Protein AF-A0AA43JN49-F1 (afdb_monomer)

Radius of gyration: 18.53 Å; Cα contacts (8 Å, |Δi|>4): 457; chains: 1; bounding box: 48×32×52 Å

Solvent-accessible surface area (backbone atoms only — not comparable to full-atom values): 12964 Å² total; per-residue (Å²): 130,83,68,43,33,36,38,50,50,57,63,74,88,49,46,66,59,54,50,52,49,31,51,52,51,18,66,76,68,74,45,59,41,42,72,48,95,56,76,72,53,93,57,58,67,70,43,77,84,44,46,28,38,34,33,50,44,69,60,51,48,53,35,46,76,71,69,37,67,40,54,40,42,50,25,12,50,10,42,55,56,75,93,37,71,80,33,36,38,42,34,21,29,32,32,30,31,52,85,54,89,62,67,48,74,78,68,49,58,78,41,48,34,21,23,18,44,83,87,31,51,42,28,32,44,48,64,74,70,35,78,93,43,83,84,54,47,74,76,40,55,75,79,44,46,77,48,72,30,61,71,44,19,52,48,31,22,65,75,59,82,15,53,25,29,34,30,43,41,68,60,48,72,74,46,86,55,84,60,39,38,73,55,51,70,43,72,79,41,68,27,53,24,35,27,33,27,65,84,57,53,67,72,59,50,54,53,51,42,50,49,45,54,45,40,59,78,35,76,84,42,45,69,58,29,61,76,67,47,35,53,38,32,35,82,37,53,81,84,109

Foldseek 3Di:
DDEAEEEEQDPPVCVVLRVVVQVVLCVVVVGHYDYDDDHDDPCPQQDPPGQKYQYALVVLLVCVVVVRDFKWFQWAFQFQDCVSVRAQWWWFFKKAFLPDPDQAPVVLAQFAEEFADCPDCQFHVLVVPFVSQPPRVCRRPVHHDHQNDLVSRVVCRLVVVGGITTHIVLVCVLPPDSRMDGSDIGDTDGGRGIMGTPPDDPVVSVVSSVCQQCLLVDPVSVVSCVNSSTNGIGGDGSVD

Nearest PDB structures (foldseek):
  6x8w-assembly1_A  TM=7.923E-01  e=2.209E-18  Chrysiogenes arsenatis
  6x6b-assembly1_A  TM=7.955E-01  e=2.359E-18  Chrysiogenes arsenatis
  3quj-assembly1_A  TM=7.785E-01  e=9.262E-15  Escherichia coli UTI89
  7tav-assembly1_A  TM=5.500E-01  e=4.692E-09  Listeria monocytogenes
  8zj9-assembly1_A  TM=5.535E-01  e=2.424E-08  Acinetobacter baumannii

Mean predicted aligned error: 5.06 Å

pLDDT: mean 89.52, std 10.29, range [52.28, 98.06]

Secondary structure (DSSP, 8-state):
-PPEEEEE-S-GGGHHHHHHHHHHHHHHHTS-EEE------TTTTTS---SEEE--HHHHHHHHHTT--SEEEEEEEEESSGGGTTSSEEEEEEEEETT----SGGGGTTS-EEES-TT-IIIIIHHHH-TTSTTTHHHHSTT-EE-SSHHHHHHHHHHTS-SEEEEEHHHHHHS--TTEEEEEEEEEEEPPPEEEETTS-HHHHHHHHHHHHHGGG-TTTHHHHHHTTEEEEE---TT-

Sequence (240 aa):
MQPITFSSGLSQIADPLARQLAGYLSETLGLSVRWIDNQPREGWLRESETDLLWACGYLHASNLVAGGWHYQAVAAPVMAAERYGGRPVYFGDVIVRADDPAHTLPALAQRQFAYNEIESFSGYEMLRRSQLINGEVGSWVSAGIRTGSHVASISAVIDGSADWAVIDSTVLDMQARPEIRVITSVGPYPSPPILMSRLCTDPLRLRLTEVLHRLHADETARPFLNRWNVASFGQADDRD

Structure (mmCIF, N/CA/C/O backbone):
data_AF-A0AA43JN49-F1
#
_entry.id   AF-A0AA43JN49-F1
#
loop_
_atom_site.group_PDB
_atom_site.id
_atom_site.type_symbol
_atom_site.label_atom_id
_atom_site.label_alt_id
_atom_site.label_comp_id
_atom_site.label_asym_id
_atom_site.label_entity_id
_atom_site.label_seq_id
_atom_site.pdbx_PDB_ins_code
_atom_site.Cartn_x
_atom_site.Cartn_y
_atom_site.Cartn_z
_atom_site.occupancy
_atom_site.B_iso_or_equiv
_atom_site.auth_seq_id
_atom_site.auth_comp_id
_atom_site.auth_asym_id
_atom_site.auth_atom_id
_atom_site.pdbx_PDB_model_num
ATOM 1 N N . MET A 1 1 ? -19.627 11.345 23.861 1.00 66.12 1 MET A N 1
ATOM 2 C CA . MET A 1 1 ? -18.300 10.737 23.623 1.00 66.12 1 MET A CA 1
ATOM 3 C C . MET A 1 1 ? -17.626 11.557 22.532 1.00 66.12 1 MET A C 1
ATOM 5 O O . MET A 1 1 ? -18.345 11.983 21.634 1.00 66.12 1 MET A O 1
ATOM 9 N N . GLN A 1 2 ? -16.332 11.873 22.639 1.00 80.69 2 GLN A N 1
ATOM 10 C CA . GLN A 1 2 ? -15.645 12.592 21.557 1.00 80.69 2 GLN A CA 1
ATOM 11 C C . GLN A 1 2 ? -15.566 11.701 20.302 1.00 80.69 2 GLN A C 1
ATOM 13 O O . GLN A 1 2 ? -15.473 10.481 20.458 1.00 80.69 2 GLN A O 1
ATOM 18 N N . PRO A 1 3 ? -15.659 12.269 19.084 1.00 89.88 3 PRO A N 1
ATOM 19 C CA . PRO A 1 3 ? -15.495 11.501 17.853 1.00 89.88 3 PRO A CA 1
ATOM 20 C C . PRO A 1 3 ? -14.098 10.889 17.758 1.00 89.88 3 PRO A C 1
ATOM 22 O O . PRO A 1 3 ? -13.120 11.573 18.049 1.00 89.88 3 PRO A O 1
ATOM 25 N N . ILE A 1 4 ? -14.023 9.646 17.287 1.00 94.19 4 ILE A N 1
ATOM 26 C CA . ILE A 1 4 ? -12.775 8.993 16.882 1.00 94.19 4 ILE A CA 1
ATOM 27 C C . ILE A 1 4 ? -12.346 9.620 15.562 1.00 94.19 4 ILE A C 1
ATOM 29 O O . ILE A 1 4 ? -13.161 9.794 14.658 1.00 94.19 4 ILE A O 1
ATOM 33 N N . THR A 1 5 ? -11.079 9.963 15.436 1.00 94.25 5 THR A N 1
ATOM 34 C CA . THR A 1 5 ? -10.512 10.595 14.248 1.00 94.25 5 THR A CA 1
ATOM 35 C C . THR A 1 5 ? -9.745 9.582 13.408 1.00 94.25 5 THR A C 1
ATOM 37 O O . THR A 1 5 ? -8.963 8.800 13.941 1.00 94.25 5 THR A O 1
ATOM 40 N N . PHE A 1 6 ? -9.974 9.574 12.093 1.00 93.94 6 PHE A N 1
ATOM 41 C CA . PHE A 1 6 ? -9.305 8.660 11.166 1.00 93.94 6 PHE A CA 1
ATOM 42 C C . PHE A 1 6 ? -8.738 9.428 9.968 1.00 93.94 6 PHE A C 1
ATOM 44 O O . PHE A 1 6 ? -9.457 10.211 9.347 1.00 93.94 6 PHE A O 1
ATOM 51 N N . SER A 1 7 ? -7.461 9.203 9.662 1.00 91.94 7 SER A N 1
ATOM 52 C CA . SER A 1 7 ? -6.748 9.755 8.508 1.00 91.94 7 SER A CA 1
ATOM 53 C C . SER A 1 7 ? -5.953 8.673 7.755 1.00 91.94 7 SER A C 1
ATOM 55 O O . SER A 1 7 ? -5.763 7.557 8.246 1.00 91.94 7 SER A O 1
ATOM 57 N N . SER A 1 8 ? -5.459 9.013 6.565 1.00 89.25 8 SER A N 1
ATOM 58 C CA . SER A 1 8 ? -4.561 8.191 5.749 1.00 89.25 8 SER A CA 1
ATOM 59 C C . SER A 1 8 ? -3.303 8.979 5.394 1.00 89.25 8 SER A C 1
ATOM 61 O O . SER A 1 8 ? -3.369 10.127 4.970 1.00 89.25 8 SER A O 1
ATOM 63 N N . GLY A 1 9 ? -2.150 8.339 5.562 1.00 84.94 9 GLY A N 1
ATOM 64 C CA . GLY A 1 9 ? -0.867 8.763 5.012 1.00 84.94 9 GLY A CA 1
ATOM 65 C C . GLY A 1 9 ? -0.456 7.962 3.773 1.00 84.94 9 GLY A C 1
ATOM 66 O O . GLY A 1 9 ? 0.724 7.954 3.426 1.00 84.94 9 GLY A O 1
ATOM 67 N N . LEU A 1 10 ? -1.383 7.224 3.156 1.00 84.50 10 LEU A N 1
ATOM 68 C CA . LEU A 1 10 ? -1.150 6.515 1.897 1.00 84.50 10 LEU A CA 1
ATOM 69 C C . LEU A 1 10 ? -1.336 7.445 0.691 1.00 84.50 10 LEU A C 1
ATOM 71 O O . LEU A 1 10 ? -1.706 8.609 0.818 1.00 84.50 10 LEU A O 1
ATOM 75 N N . SER A 1 11 ? -1.091 6.915 -0.509 1.00 78.69 11 SER A N 1
ATOM 76 C CA . SER A 1 11 ? -1.416 7.622 -1.748 1.00 78.69 11 SER A CA 1
ATOM 77 C C . SER A 1 11 ? -2.914 7.938 -1.822 1.00 78.69 11 SER A C 1
ATOM 79 O O . SER A 1 11 ? -3.742 7.092 -1.488 1.00 78.69 11 SER A O 1
ATOM 81 N N . GLN A 1 12 ? -3.256 9.113 -2.360 1.00 80.06 12 GLN A N 1
ATOM 82 C CA . GLN A 1 12 ? -4.635 9.612 -2.487 1.00 80.06 12 GLN A CA 1
ATOM 83 C C . GLN A 1 12 ? -5.582 8.656 -3.233 1.00 80.06 12 GLN A C 1
ATOM 85 O O . GLN A 1 12 ? -6.796 8.704 -3.051 1.00 80.06 12 GLN A O 1
ATOM 90 N N . ILE A 1 13 ? -5.044 7.750 -4.057 1.00 80.88 13 ILE A N 1
ATOM 91 C CA . ILE A 1 13 ? -5.824 6.690 -4.711 1.00 80.88 13 ILE A CA 1
ATOM 92 C C . ILE A 1 13 ? -6.515 5.749 -3.703 1.00 80.88 13 ILE A C 1
ATOM 94 O O . ILE A 1 13 ? -7.565 5.193 -4.015 1.00 80.88 13 ILE A O 1
ATOM 98 N N . ALA A 1 14 ? -5.959 5.604 -2.496 1.00 83.44 14 ALA A N 1
ATOM 99 C CA . ALA A 1 14 ? -6.495 4.780 -1.416 1.00 83.44 14 ALA A CA 1
ATOM 100 C C . ALA A 1 14 ? -7.459 5.542 -0.483 1.00 83.44 14 ALA A C 1
ATOM 102 O O . ALA A 1 14 ? -8.159 4.915 0.315 1.00 83.44 14 ALA A O 1
ATOM 103 N N . ASP A 1 15 ? -7.558 6.872 -0.584 1.00 88.31 15 ASP A N 1
ATOM 104 C CA . ASP A 1 15 ? -8.423 7.673 0.295 1.00 88.31 15 ASP A CA 1
ATOM 105 C C . ASP A 1 15 ? -9.904 7.278 0.222 1.00 88.31 15 ASP A C 1
ATOM 107 O O . ASP A 1 15 ? -10.552 7.225 1.271 1.00 88.31 15 ASP A O 1
ATOM 111 N N . PRO A 1 16 ? -10.489 6.955 -0.951 1.00 91.12 16 PRO A N 1
ATOM 112 C CA . PRO A 1 16 ? -11.888 6.547 -0.985 1.00 91.12 16 PRO A CA 1
ATOM 113 C C . PRO A 1 16 ? -12.136 5.214 -0.256 1.00 91.12 16 PRO A C 1
ATOM 115 O O . PRO A 1 16 ? -13.181 5.065 0.378 1.00 91.12 16 PRO A O 1
ATOM 118 N N . LEU A 1 17 ? -11.171 4.283 -0.277 1.00 91.06 17 LEU A N 1
ATOM 119 C CA . LEU A 1 17 ? -11.194 3.046 0.518 1.00 91.06 17 LEU A CA 1
ATOM 120 C C . LEU A 1 17 ? -11.158 3.372 2.019 1.00 91.06 17 LEU A C 1
ATOM 122 O O . LEU A 1 17 ? -12.014 2.905 2.771 1.00 91.06 17 LEU A O 1
ATOM 126 N N . ALA A 1 18 ? -10.230 4.226 2.453 1.00 91.88 18 ALA A N 1
ATOM 127 C CA . ALA A 1 18 ? -10.100 4.616 3.857 1.00 91.88 18 ALA A CA 1
ATOM 128 C C . ALA A 1 18 ? -11.341 5.370 4.385 1.00 91.88 18 ALA A C 1
ATOM 130 O O . ALA A 1 18 ? -11.825 5.086 5.482 1.00 91.88 18 ALA A O 1
ATOM 131 N N . ARG A 1 19 ? -11.927 6.268 3.581 1.00 93.69 19 ARG A N 1
ATOM 132 C CA . ARG A 1 19 ? -13.189 6.963 3.901 1.00 93.69 19 ARG A CA 1
ATOM 133 C C . ARG A 1 19 ? -14.363 5.998 4.041 1.00 93.69 19 ARG A C 1
ATOM 135 O O . ARG A 1 19 ? -15.166 6.142 4.960 1.00 93.69 19 ARG A O 1
ATOM 142 N N . GLN A 1 20 ? -14.471 5.025 3.138 1.00 94.06 20 GLN A N 1
ATOM 143 C CA . GLN A 1 20 ? -15.536 4.027 3.194 1.00 94.06 20 GLN A CA 1
ATOM 144 C C . GLN A 1 20 ? -15.393 3.132 4.432 1.00 94.06 20 GLN A C 1
ATOM 146 O O . GLN A 1 20 ? -16.387 2.855 5.103 1.00 94.06 20 GLN A O 1
ATOM 151 N N . LEU A 1 21 ? -14.158 2.774 4.796 1.00 95.50 21 LEU A N 1
ATOM 152 C CA . LEU A 1 21 ? -13.864 2.069 6.040 1.00 95.50 21 LEU A CA 1
ATOM 153 C C . LEU A 1 21 ? -14.240 2.899 7.278 1.00 95.50 21 LEU A C 1
ATOM 155 O O . LEU A 1 21 ? -14.835 2.361 8.207 1.00 95.50 21 LEU A O 1
ATOM 159 N N . ALA A 1 22 ? -13.951 4.204 7.294 1.00 95.56 22 ALA A N 1
ATOM 160 C CA . ALA A 1 22 ? -14.353 5.092 8.388 1.00 95.56 22 ALA A CA 1
ATOM 161 C C . ALA A 1 22 ? -15.880 5.105 8.589 1.00 95.56 22 ALA A C 1
ATOM 163 O O . ALA A 1 22 ? -16.351 4.985 9.720 1.00 95.56 22 ALA A O 1
ATOM 164 N N . GLY A 1 23 ? -16.648 5.186 7.496 1.00 95.56 23 GLY A N 1
ATOM 165 C CA . GLY A 1 23 ? -18.112 5.094 7.530 1.00 95.56 23 GLY A CA 1
ATOM 166 C C . GLY A 1 23 ? -18.597 3.761 8.103 1.00 95.56 23 GLY A C 1
ATOM 167 O O . GLY A 1 23 ? -19.370 3.752 9.060 1.00 95.56 23 GLY A O 1
ATOM 168 N N . TYR A 1 24 ? -18.056 2.647 7.599 1.00 95.56 24 TYR A N 1
ATOM 169 C CA . TYR A 1 24 ? -18.380 1.303 8.087 1.00 95.56 24 TYR A CA 1
ATOM 170 C C . TYR A 1 24 ? -18.092 1.132 9.588 1.00 95.56 24 TYR A C 1
ATOM 172 O O . TYR A 1 24 ? -18.925 0.614 10.336 1.00 95.56 24 TYR A O 1
ATOM 180 N N . LEU A 1 25 ? -16.930 1.602 10.056 1.00 95.88 25 LEU A N 1
ATOM 181 C CA . LEU A 1 25 ? -16.571 1.568 11.475 1.00 95.88 25 LEU A CA 1
ATOM 182 C C . LEU A 1 25 ? -17.536 2.411 12.315 1.00 95.88 25 LEU A C 1
ATOM 184 O O . LEU A 1 25 ? -17.908 1.994 13.412 1.00 95.88 25 LEU A O 1
ATOM 188 N N . SER A 1 26 ? -17.955 3.574 11.808 1.00 96.19 26 SER A N 1
ATOM 189 C CA . SER A 1 26 ? -18.898 4.449 12.503 1.00 96.19 26 SER A CA 1
ATOM 190 C C . SER A 1 26 ? -20.250 3.766 12.730 1.00 96.19 26 SER A C 1
ATOM 192 O O . SER A 1 26 ? -20.767 3.772 13.850 1.00 96.19 26 SER A O 1
ATOM 194 N N . GLU A 1 27 ? -20.789 3.137 11.686 1.00 94.94 27 GLU A N 1
ATOM 195 C CA . GLU A 1 27 ? -22.066 2.418 11.725 1.00 94.94 27 GLU A CA 1
ATOM 196 C C . GLU A 1 27 ? -21.989 1.189 12.638 1.00 94.94 27 GLU A C 1
ATOM 198 O O . GLU A 1 27 ? -22.797 1.040 13.555 1.00 94.94 27 GLU A O 1
ATOM 203 N N . THR A 1 28 ? -20.963 0.355 12.455 1.00 94.88 28 THR A N 1
ATOM 204 C CA . THR A 1 28 ? -20.817 -0.927 13.164 1.00 94.88 28 THR A CA 1
ATOM 205 C C . THR A 1 28 ? -20.539 -0.748 14.656 1.00 94.88 28 THR A C 1
ATOM 207 O O . THR A 1 28 ? -21.030 -1.509 15.491 1.00 94.88 28 THR A O 1
ATOM 210 N N . LEU A 1 29 ? -19.750 0.264 15.032 1.00 93.44 29 LEU A N 1
ATOM 211 C CA . LEU A 1 29 ? -19.403 0.506 16.435 1.00 93.44 29 LEU A CA 1
ATOM 212 C C . LEU A 1 29 ? -20.469 1.310 17.192 1.00 93.44 29 LEU A C 1
ATOM 214 O O . LEU A 1 29 ? -20.412 1.350 18.428 1.00 93.44 29 LEU A O 1
ATOM 218 N N . GLY A 1 30 ? -21.396 1.966 16.481 1.00 94.56 30 GLY A N 1
ATOM 219 C CA . GLY A 1 30 ? -22.313 2.953 17.057 1.00 94.56 30 GLY A CA 1
ATOM 220 C C . GLY A 1 30 ? -21.580 4.179 17.620 1.00 94.56 30 GLY A C 1
ATOM 221 O O . GLY A 1 30 ? -22.036 4.794 18.584 1.00 94.56 30 GLY A O 1
ATOM 222 N N . LEU A 1 31 ? -20.407 4.497 17.064 1.00 93.69 31 LEU A N 1
ATOM 223 C CA . LEU A 1 31 ? -19.538 5.605 17.470 1.00 93.69 31 LEU A CA 1
ATOM 224 C C . LEU A 1 31 ? -19.331 6.540 16.279 1.00 93.69 31 LEU A C 1
ATOM 226 O O . LEU A 1 31 ? -19.360 6.103 15.137 1.00 93.69 31 LEU A O 1
ATOM 230 N N . SER A 1 32 ? -19.080 7.826 16.520 1.00 94.81 32 SER A N 1
ATOM 231 C CA . SER A 1 32 ? -18.692 8.735 15.437 1.00 94.81 32 SER A CA 1
ATOM 232 C C . SER A 1 32 ? -17.222 8.500 15.083 1.00 94.81 32 SER A C 1
ATOM 234 O O . SER A 1 32 ? -16.349 8.833 15.885 1.00 94.81 32 SER A O 1
ATOM 236 N N . VAL A 1 33 ? -16.958 7.931 13.902 1.00 95.75 33 VAL A N 1
ATOM 237 C CA . VAL A 1 33 ? -15.616 7.857 13.301 1.00 95.75 33 VAL A CA 1
ATOM 238 C C . VAL A 1 33 ? -15.539 8.922 12.210 1.00 95.75 33 VAL A C 1
ATOM 240 O O . VAL A 1 33 ? -16.125 8.793 11.138 1.00 95.75 33 VAL A O 1
ATOM 243 N N . ARG A 1 34 ? -14.860 10.027 12.510 1.00 93.69 34 ARG A N 1
ATOM 244 C CA . ARG A 1 34 ? -14.751 11.199 11.645 1.00 93.69 34 ARG A CA 1
ATOM 245 C C . ARG A 1 34 ? -13.485 11.113 10.802 1.00 93.69 34 ARG A C 1
ATOM 247 O O . ARG A 1 34 ? -12.377 11.178 11.332 1.00 93.69 34 ARG A O 1
ATOM 254 N N . TRP A 1 35 ? -13.674 11.049 9.489 1.00 92.19 35 TRP A N 1
ATOM 255 C CA . TRP A 1 35 ? -12.590 11.222 8.529 1.00 92.19 35 TRP A CA 1
ATOM 256 C C . TRP A 1 35 ? -11.991 12.629 8.631 1.00 92.19 35 TRP A C 1
ATOM 258 O O . TRP A 1 35 ? -12.729 13.620 8.661 1.00 92.19 35 TRP A O 1
ATOM 268 N N . ILE A 1 36 ? -10.665 12.712 8.675 1.00 88.62 36 ILE A N 1
ATOM 269 C CA . ILE A 1 36 ? -9.921 13.966 8.617 1.00 88.62 36 ILE A CA 1
ATOM 270 C C . ILE A 1 36 ? -9.125 13.987 7.321 1.00 88.62 36 ILE A C 1
ATOM 272 O O . ILE A 1 36 ? -8.202 13.204 7.131 1.00 88.62 36 ILE A O 1
ATOM 276 N N . ASP A 1 37 ? -9.470 14.937 6.457 1.00 79.00 37 ASP A N 1
ATOM 277 C CA . ASP A 1 37 ? -8.665 15.257 5.290 1.00 79.00 37 ASP A CA 1
ATOM 278 C C . ASP A 1 37 ? -7.407 15.991 5.721 1.00 79.00 37 ASP A C 1
ATOM 280 O O . ASP A 1 37 ? -7.449 17.163 6.091 1.00 79.00 37 ASP A O 1
ATOM 284 N N . ASN A 1 38 ? -6.279 15.305 5.655 1.00 65.81 38 ASN A N 1
ATOM 285 C CA . ASN A 1 38 ? -4.981 15.937 5.721 1.00 65.81 38 ASN A CA 1
ATOM 286 C C . ASN A 1 38 ? -4.004 15.142 4.853 1.00 65.81 38 ASN A C 1
ATOM 288 O O . ASN A 1 38 ? -4.047 13.918 4.818 1.00 65.81 38 ASN A O 1
ATOM 292 N N . GLN A 1 39 ? -3.103 15.845 4.171 1.00 58.91 39 GLN A N 1
ATOM 293 C CA . GLN A 1 39 ? -1.942 15.200 3.562 1.00 58.91 39 GLN A CA 1
ATOM 294 C C . GLN A 1 39 ? -1.001 14.734 4.681 1.00 58.91 39 GLN A C 1
ATOM 296 O O . GLN A 1 39 ? -0.861 15.481 5.658 1.00 58.91 39 GLN A O 1
ATOM 301 N N . PRO A 1 40 ? -0.335 13.572 4.551 1.00 56.31 40 PRO A N 1
ATOM 302 C CA . PRO A 1 40 ? 0.719 13.186 5.474 1.00 56.31 40 PRO A CA 1
ATOM 303 C C . PRO A 1 40 ? 1.745 14.303 5.622 1.00 56.31 40 PRO A C 1
ATOM 305 O O . PRO A 1 40 ? 2.307 14.787 4.641 1.00 56.31 40 PRO A O 1
ATOM 308 N N . ARG A 1 41 ? 1.946 14.746 6.866 1.00 58.28 41 ARG A N 1
ATOM 309 C CA . ARG A 1 41 ? 2.921 15.779 7.220 1.00 58.28 41 ARG A CA 1
ATOM 310 C C . ARG A 1 41 ? 4.131 15.134 7.870 1.00 58.28 41 ARG A C 1
ATOM 312 O O . ARG A 1 41 ? 4.040 14.078 8.501 1.00 58.28 41 ARG A O 1
ATOM 319 N N . GLU A 1 42 ? 5.266 15.802 7.744 1.00 59.97 42 GLU A N 1
ATOM 320 C CA . GLU A 1 42 ? 6.446 15.475 8.532 1.00 59.97 42 GLU A CA 1
ATOM 321 C C . GLU A 1 42 ? 6.071 15.464 10.027 1.00 59.97 42 GLU A C 1
ATOM 323 O O . GLU A 1 42 ? 5.440 16.396 10.516 1.00 59.97 42 GLU A O 1
ATOM 328 N N . GLY A 1 43 ? 6.391 14.379 10.740 1.00 67.69 43 GLY A N 1
ATOM 329 C CA . GLY A 1 43 ? 6.094 14.250 12.174 1.00 67.69 43 GLY A CA 1
ATOM 330 C C . GLY A 1 43 ? 4.765 13.578 12.545 1.00 67.69 43 GLY A C 1
ATOM 331 O O . GLY A 1 43 ? 4.572 13.274 13.715 1.00 67.69 43 GLY A O 1
ATOM 332 N N . TRP A 1 44 ? 3.895 13.216 11.599 1.00 72.69 44 TRP A N 1
ATOM 333 C CA . TRP A 1 44 ? 2.594 12.587 11.905 1.00 72.69 44 TRP A CA 1
ATOM 334 C C . TRP A 1 44 ? 2.627 11.302 12.728 1.00 72.69 44 TRP A C 1
ATOM 336 O O . TRP A 1 44 ? 1.711 11.021 13.491 1.00 72.69 44 TRP A O 1
ATOM 346 N N . LEU A 1 45 ? 3.686 10.511 12.593 1.00 80.50 45 LEU A N 1
ATOM 347 C CA . LEU A 1 45 ? 3.880 9.308 13.407 1.00 80.50 45 LEU A CA 1
ATOM 348 C C . LEU A 1 45 ? 4.522 9.621 14.771 1.00 80.50 45 LEU A C 1
ATOM 350 O O . LEU A 1 45 ? 4.513 8.785 15.680 1.00 80.50 45 LEU A O 1
ATOM 354 N N . ARG A 1 46 ? 5.087 10.825 14.917 1.00 77.50 46 ARG A N 1
ATOM 355 C CA . ARG A 1 46 ? 5.718 11.333 16.140 1.00 77.50 46 ARG A CA 1
ATOM 356 C C . ARG A 1 46 ? 4.742 12.082 17.033 1.00 77.50 46 ARG A C 1
ATOM 358 O O . ARG A 1 46 ? 5.041 12.215 18.211 1.00 77.50 46 ARG A O 1
ATOM 365 N N . GLU A 1 47 ? 3.607 12.527 16.512 1.00 73.69 47 GLU A N 1
ATOM 366 C CA . GLU A 1 47 ? 2.587 13.262 17.256 1.00 73.69 47 GLU A CA 1
ATOM 367 C C . GLU A 1 47 ? 1.256 12.502 17.167 1.00 73.69 47 GLU A C 1
ATOM 369 O O . GLU A 1 47 ? 0.845 12.057 16.098 1.00 73.69 47 GLU A O 1
ATOM 374 N N . SER A 1 48 ? 0.571 12.296 18.297 1.00 67.56 48 SER A N 1
ATOM 375 C CA . SER A 1 48 ? -0.749 11.645 18.304 1.00 67.56 48 SER A CA 1
ATOM 376 C C . SER A 1 48 ? -1.834 12.623 17.837 1.00 67.56 48 SER A C 1
ATOM 378 O O . SER A 1 48 ? -2.665 13.053 18.634 1.00 67.56 48 SER A O 1
ATOM 380 N N . GLU A 1 49 ? -1.826 12.992 16.557 1.00 79.31 49 GLU A N 1
ATOM 381 C CA . GLU A 1 49 ? -2.817 13.914 15.977 1.00 79.31 49 GLU A CA 1
ATOM 382 C C . GLU A 1 49 ? -4.157 13.244 15.632 1.00 79.31 49 GLU A C 1
ATOM 384 O O . GLU A 1 49 ? -5.168 13.931 15.468 1.00 79.31 49 GLU A O 1
ATOM 389 N N . THR A 1 50 ? -4.177 11.912 15.518 1.00 89.56 50 THR A N 1
ATOM 390 C CA . THR A 1 50 ? -5.365 11.127 15.158 1.00 89.56 50 THR A CA 1
ATOM 391 C C . THR A 1 50 ? -5.477 9.855 15.988 1.00 89.56 50 THR A C 1
ATOM 393 O O . THR A 1 50 ? -4.477 9.311 16.448 1.00 89.56 50 THR A O 1
ATOM 396 N N . ASP A 1 51 ? -6.696 9.351 16.163 1.00 93.56 51 ASP A N 1
ATOM 397 C CA . ASP A 1 51 ? -6.934 8.085 16.861 1.00 93.56 51 ASP A CA 1
ATOM 398 C C . ASP A 1 51 ? -6.580 6.887 15.976 1.00 93.56 51 ASP A C 1
ATOM 400 O O . ASP A 1 51 ? -6.039 5.896 16.462 1.00 93.56 51 ASP A O 1
ATOM 404 N N . LEU A 1 52 ? -6.863 6.993 14.675 1.00 94.50 52 LEU A N 1
ATOM 405 C CA . LEU A 1 52 ? -6.560 5.999 13.654 1.00 94.50 52 LEU A CA 1
ATOM 406 C C . LEU A 1 52 ? -5.795 6.640 12.500 1.00 94.50 52 LEU A C 1
ATOM 408 O O . LEU A 1 52 ? -6.171 7.704 12.000 1.00 94.50 52 LEU A O 1
ATOM 412 N N . LEU A 1 53 ? -4.771 5.942 12.027 1.00 93.25 53 LEU A N 1
ATOM 413 C CA . LEU A 1 53 ? -3.959 6.366 10.898 1.00 93.25 53 LEU A CA 1
ATOM 414 C C . LEU A 1 53 ? -3.642 5.168 10.009 1.00 93.25 53 LEU A C 1
ATOM 416 O O . LEU A 1 53 ? -2.987 4.229 10.445 1.00 93.25 53 LEU A O 1
ATOM 420 N N . TRP A 1 54 ? -4.053 5.201 8.746 1.00 93.62 54 TRP A N 1
ATOM 421 C CA . TRP A 1 54 ? -3.587 4.218 7.769 1.00 93.62 54 TRP A CA 1
ATOM 422 C C . TRP A 1 54 ? -2.285 4.715 7.148 1.00 93.62 54 TRP A C 1
ATOM 424 O O . TRP A 1 54 ? -2.291 5.721 6.445 1.00 93.62 54 TRP A O 1
ATOM 434 N N . ALA A 1 55 ? -1.158 4.065 7.429 1.00 90.44 55 ALA A N 1
ATOM 435 C CA . ALA A 1 55 ? 0.154 4.584 7.043 1.00 90.44 55 ALA A CA 1
ATOM 436 C C . ALA A 1 55 ? 1.050 3.530 6.400 1.00 90.44 55 ALA A C 1
ATOM 438 O O . ALA A 1 55 ? 0.848 2.327 6.535 1.00 90.44 55 ALA A O 1
ATOM 439 N N . CYS A 1 56 ? 2.087 4.011 5.715 1.00 90.12 56 CYS A N 1
ATOM 440 C CA . CYS A 1 56 ? 3.161 3.173 5.207 1.00 90.12 56 CYS A CA 1
ATOM 441 C C . CYS A 1 56 ? 3.888 2.469 6.366 1.00 90.12 56 CYS A C 1
ATOM 443 O O . CYS A 1 56 ? 4.430 3.130 7.258 1.00 90.12 56 CYS A O 1
ATOM 445 N N . GLY A 1 57 ? 3.958 1.134 6.319 1.00 91.25 57 GLY A N 1
ATOM 446 C CA . GLY A 1 57 ? 4.625 0.326 7.347 1.00 91.25 57 GLY A CA 1
ATOM 447 C C . GLY A 1 57 ? 6.107 0.672 7.516 1.00 91.25 57 GLY A C 1
ATOM 448 O O . GLY A 1 57 ? 6.607 0.718 8.634 1.00 91.25 57 GLY A O 1
ATOM 449 N N . TYR A 1 58 ? 6.799 1.041 6.431 1.00 89.00 58 TYR A N 1
ATOM 450 C CA . TYR A 1 58 ? 8.195 1.483 6.499 1.00 89.00 58 TYR A CA 1
ATOM 451 C C . TYR A 1 58 ? 8.379 2.770 7.316 1.00 89.00 58 TYR A C 1
ATOM 453 O O . TYR A 1 58 ? 9.339 2.884 8.082 1.00 89.00 58 TYR A O 1
ATOM 461 N N . LEU A 1 59 ? 7.461 3.733 7.183 1.00 87.56 59 LEU A N 1
ATOM 462 C CA . LEU A 1 59 ? 7.511 4.968 7.967 1.00 87.56 59 LEU A CA 1
ATOM 463 C C . LEU A 1 59 ? 7.197 4.691 9.439 1.00 87.56 59 LEU A C 1
ATOM 465 O O . LEU A 1 59 ? 7.863 5.243 10.312 1.00 87.56 59 LEU A O 1
ATOM 469 N N . HIS A 1 60 ? 6.239 3.799 9.713 1.00 91.62 60 HIS A N 1
ATOM 470 C CA . HIS A 1 60 ? 5.930 3.351 11.073 1.00 91.62 60 HIS A CA 1
ATOM 471 C C . HIS A 1 60 ? 7.131 2.668 11.734 1.00 91.62 60 HIS A C 1
ATOM 473 O O . HIS A 1 60 ? 7.572 3.101 12.796 1.00 91.62 60 HIS A O 1
ATOM 479 N N . ALA A 1 61 ? 7.744 1.691 11.065 1.00 91.25 61 ALA A N 1
ATOM 480 C CA . ALA A 1 61 ? 8.937 1.009 11.557 1.00 91.25 61 ALA A CA 1
ATOM 481 C C . ALA A 1 61 ? 10.103 1.987 11.790 1.00 91.25 61 ALA A C 1
ATOM 483 O O . ALA A 1 61 ? 10.751 1.958 12.835 1.00 91.25 61 ALA A O 1
ATOM 484 N N . SER A 1 62 ? 10.334 2.916 10.857 1.00 89.31 62 SER A N 1
ATOM 485 C CA . SER A 1 62 ? 11.363 3.956 11.001 1.00 89.31 62 SER A CA 1
ATOM 486 C C . SER A 1 62 ? 11.090 4.879 12.194 1.00 89.31 62 SER A C 1
ATOM 488 O O . SER A 1 62 ? 12.015 5.263 12.910 1.00 89.31 62 SER A O 1
ATOM 490 N N . ASN A 1 63 ? 9.820 5.214 12.441 1.00 90.38 63 ASN A N 1
ATOM 491 C CA . ASN A 1 63 ? 9.401 5.997 13.599 1.00 90.38 63 ASN A CA 1
ATOM 492 C C . ASN A 1 63 ? 9.644 5.248 14.917 1.00 90.38 63 ASN A C 1
ATOM 494 O O . ASN A 1 63 ? 10.202 5.840 15.838 1.00 90.38 63 ASN A O 1
ATOM 498 N N . LEU A 1 64 ? 9.294 3.959 14.992 1.00 92.38 64 LEU A N 1
ATOM 499 C CA . LEU A 1 64 ? 9.547 3.114 16.165 1.00 92.38 64 LEU A CA 1
ATOM 500 C C . LEU A 1 64 ? 11.048 3.009 16.475 1.00 92.38 64 LEU A C 1
ATOM 502 O O . LEU A 1 64 ? 11.460 3.209 17.616 1.00 92.38 64 LEU A O 1
ATOM 506 N N . VAL A 1 65 ? 11.883 2.778 15.453 1.00 92.12 65 VAL A N 1
ATOM 507 C CA . VAL A 1 65 ? 13.352 2.749 15.599 1.00 92.12 65 VAL A CA 1
ATOM 508 C C . VAL A 1 65 ? 13.892 4.092 16.098 1.00 92.12 65 VAL A C 1
ATOM 510 O O . VAL A 1 65 ? 14.823 4.127 16.899 1.00 92.12 65 VAL A O 1
ATOM 513 N N . ALA A 1 66 ? 13.286 5.204 15.678 1.00 91.38 66 ALA A N 1
ATOM 514 C CA . ALA A 1 66 ? 13.636 6.544 16.141 1.00 91.38 66 ALA A CA 1
ATOM 515 C C . ALA A 1 66 ? 13.047 6.908 17.523 1.00 91.38 66 ALA A C 1
ATOM 517 O O . ALA A 1 66 ? 13.081 8.083 17.899 1.00 91.38 66 ALA A O 1
ATOM 518 N N . GLY A 1 67 ? 12.493 5.942 18.266 1.00 92.25 67 GLY A N 1
ATOM 519 C CA . GLY A 1 67 ? 11.937 6.132 19.611 1.00 92.25 67 GLY A CA 1
ATOM 520 C C . GLY A 1 67 ? 10.502 6.668 19.651 1.00 92.25 67 GLY A C 1
ATOM 521 O O . GLY A 1 67 ? 10.008 7.024 20.722 1.00 92.25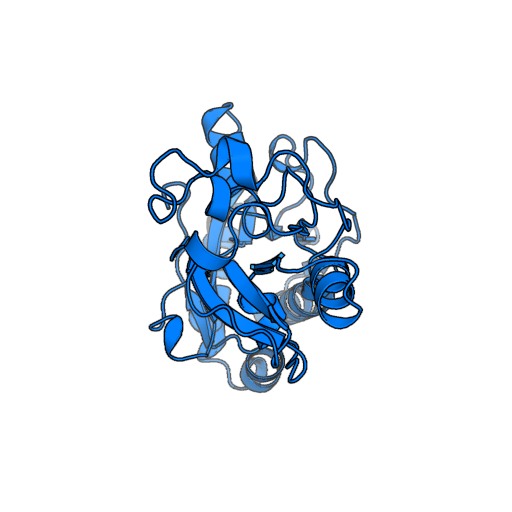 67 GLY A O 1
ATOM 522 N N . GLY A 1 68 ? 9.821 6.748 18.507 1.00 91.19 68 GLY A N 1
ATOM 523 C CA . GLY A 1 68 ? 8.398 7.063 18.450 1.00 91.19 68 GLY A CA 1
ATOM 524 C C . GLY A 1 68 ? 7.563 5.943 19.071 1.00 91.19 68 GLY A C 1
ATOM 525 O O . GLY A 1 68 ? 7.852 4.767 18.882 1.00 91.19 68 GLY A O 1
ATOM 526 N N . TRP A 1 69 ? 6.522 6.303 19.822 1.00 90.31 69 TRP A N 1
ATOM 527 C CA . TRP A 1 69 ? 5.701 5.332 20.560 1.00 90.31 69 TRP A CA 1
ATOM 528 C C . TRP A 1 69 ? 4.192 5.579 20.444 1.00 90.31 69 TRP A C 1
ATOM 530 O O . TRP A 1 69 ? 3.409 4.758 20.906 1.00 90.31 69 TRP A O 1
ATOM 540 N N . HIS A 1 70 ? 3.766 6.689 19.837 1.00 91.94 70 HIS A N 1
ATOM 541 C CA . HIS A 1 70 ? 2.379 7.163 19.890 1.00 91.94 70 HIS A CA 1
ATOM 542 C C . HIS A 1 70 ? 1.361 6.230 19.238 1.00 91.94 70 HIS A C 1
ATOM 544 O O . HIS A 1 70 ? 0.205 6.236 19.644 1.00 91.94 70 HIS A O 1
ATOM 550 N N . TYR A 1 71 ? 1.781 5.418 18.272 1.00 94.12 71 TYR A N 1
ATOM 551 C CA . TYR A 1 71 ? 0.912 4.512 17.534 1.00 94.12 71 TYR A CA 1
ATOM 552 C C . TYR A 1 71 ? 1.342 3.052 17.698 1.00 94.12 71 TYR A C 1
ATOM 554 O O . TYR A 1 71 ? 2.504 2.757 17.992 1.00 94.12 71 TYR A O 1
ATOM 562 N N . GLN A 1 72 ? 0.387 2.148 17.495 1.00 95.00 72 GLN A N 1
ATOM 563 C CA . GLN A 1 72 ? 0.608 0.708 17.363 1.00 95.00 72 GLN A CA 1
ATOM 564 C C . GLN A 1 72 ? -0.179 0.168 16.167 1.00 95.00 72 GLN A C 1
ATOM 566 O O . GLN A 1 72 ? -1.302 0.620 15.926 1.00 95.00 72 GLN A O 1
ATOM 571 N N . ALA A 1 73 ? 0.383 -0.789 15.434 1.00 96.94 73 ALA A N 1
ATOM 572 C CA . ALA A 1 73 ? -0.348 -1.495 14.387 1.00 96.94 73 ALA A CA 1
ATOM 573 C C . ALA A 1 73 ? -1.482 -2.340 14.991 1.00 96.94 73 ALA A C 1
ATOM 575 O O . ALA A 1 73 ? -1.325 -2.939 16.056 1.00 96.94 73 ALA A O 1
ATOM 576 N N . VAL A 1 74 ? -2.647 -2.351 14.333 1.00 97.19 74 VAL A N 1
ATOM 577 C CA . VAL A 1 74 ? -3.808 -3.137 14.792 1.00 97.19 74 VAL A CA 1
ATOM 578 C C . VAL A 1 74 ? -4.379 -4.069 13.734 1.00 97.19 74 VAL A C 1
ATOM 580 O O . VAL A 1 74 ? -4.930 -5.104 14.095 1.00 97.19 74 VAL A O 1
ATOM 583 N N . ALA A 1 75 ? -4.268 -3.714 12.455 1.00 97.94 75 ALA A N 1
ATOM 584 C CA . ALA A 1 75 ? -4.687 -4.554 11.341 1.00 97.94 75 ALA A CA 1
ATOM 585 C C . ALA A 1 75 ? -4.029 -4.084 10.040 1.00 97.94 75 ALA A C 1
ATOM 587 O O . ALA A 1 75 ? -3.615 -2.931 9.936 1.00 97.94 75 ALA A O 1
ATOM 588 N N . ALA A 1 76 ? -3.991 -4.936 9.022 1.00 97.69 76 ALA A N 1
ATOM 589 C CA . ALA A 1 76 ? -3.537 -4.579 7.680 1.00 97.69 76 ALA A CA 1
ATOM 590 C C . ALA A 1 76 ? -4.406 -5.264 6.610 1.00 97.69 76 ALA A C 1
ATOM 592 O O . ALA A 1 76 ? -4.951 -6.342 6.865 1.00 97.69 76 ALA A O 1
ATOM 593 N N . PRO A 1 77 ? -4.575 -4.662 5.418 1.00 97.06 77 PRO A N 1
ATOM 594 C CA . PRO A 1 77 ? -5.407 -5.237 4.368 1.00 97.06 77 PRO A CA 1
ATOM 595 C C . PRO A 1 77 ? -4.793 -6.531 3.823 1.00 97.06 77 PRO A C 1
ATOM 597 O O . PRO A 1 77 ? -3.593 -6.611 3.543 1.00 97.06 77 PRO A O 1
ATOM 600 N N . VAL A 1 78 ? -5.648 -7.529 3.623 1.00 97.56 78 VAL A N 1
ATOM 601 C CA . VAL A 1 78 ? -5.365 -8.748 2.867 1.00 97.56 78 VAL A CA 1
ATOM 602 C C . VAL A 1 78 ? -6.034 -8.601 1.511 1.00 97.56 78 VAL A C 1
ATOM 604 O O . VAL A 1 78 ? -7.260 -8.548 1.425 1.00 97.56 78 VAL A O 1
ATOM 607 N N . MET A 1 79 ? -5.238 -8.520 0.452 1.00 96.69 79 MET A N 1
ATOM 608 C CA . MET A 1 79 ? -5.746 -8.355 -0.909 1.00 96.69 79 MET A CA 1
ATOM 609 C C . MET A 1 79 ? -6.300 -9.680 -1.462 1.00 96.69 79 MET A C 1
ATOM 611 O O . MET A 1 79 ? -5.871 -10.764 -1.064 1.00 96.69 79 MET A O 1
ATOM 615 N N . ALA A 1 80 ? -7.280 -9.597 -2.363 1.00 95.94 80 ALA A N 1
ATOM 616 C CA . ALA A 1 80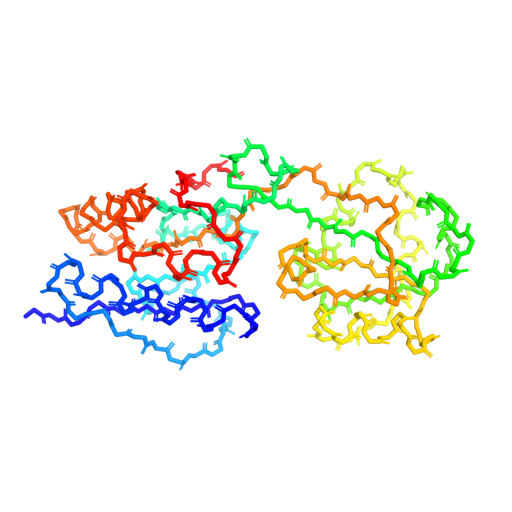 ? -8.091 -10.734 -2.802 1.00 95.94 80 ALA A CA 1
ATOM 617 C C . ALA A 1 80 ? -7.424 -11.659 -3.826 1.00 95.94 80 ALA A C 1
ATOM 619 O O . ALA A 1 80 ? -7.826 -12.817 -3.945 1.00 95.94 80 ALA A O 1
ATOM 620 N N . ALA A 1 81 ? -6.425 -11.180 -4.569 1.00 95.75 81 ALA A N 1
ATOM 621 C CA . ALA A 1 81 ? -5.775 -12.000 -5.583 1.00 95.75 81 ALA A CA 1
ATOM 622 C C . ALA A 1 81 ? -4.967 -13.157 -4.961 1.00 95.75 81 ALA A C 1
ATOM 624 O O . ALA A 1 81 ? -4.351 -13.029 -3.902 1.00 95.75 81 ALA A O 1
ATOM 625 N N . GLU A 1 82 ? -4.907 -14.290 -5.663 1.00 96.38 82 GLU A N 1
ATOM 626 C CA . GLU A 1 82 ? -4.248 -15.516 -5.184 1.00 96.38 82 GLU A CA 1
ATOM 627 C C . GLU A 1 82 ? -2.779 -15.294 -4.781 1.00 96.38 82 GLU A C 1
ATOM 629 O O . GLU A 1 82 ? -2.309 -15.862 -3.795 1.00 96.38 82 GLU A O 1
ATOM 634 N N . ARG A 1 83 ? -2.075 -14.390 -5.478 1.00 95.81 83 ARG A N 1
ATOM 635 C CA . ARG A 1 83 ? -0.664 -14.043 -5.227 1.00 95.81 83 ARG A CA 1
ATOM 636 C C . ARG A 1 83 ? -0.364 -13.591 -3.792 1.00 95.81 83 ARG A C 1
ATOM 638 O O . ARG A 1 83 ? 0.778 -13.698 -3.350 1.00 95.81 83 ARG A O 1
ATOM 645 N N . TYR A 1 84 ? -1.361 -13.086 -3.066 1.00 96.94 84 TYR A N 1
ATOM 646 C CA . TYR A 1 84 ? -1.209 -12.637 -1.680 1.00 96.94 84 TYR A CA 1
ATOM 647 C C . TYR A 1 84 ? -1.305 -13.788 -0.672 1.00 96.94 84 TYR A C 1
ATOM 649 O O . TYR A 1 84 ? -0.890 -13.648 0.481 1.00 96.94 84 TYR A O 1
ATOM 657 N N . GLY A 1 85 ? -1.818 -14.950 -1.092 1.00 96.75 85 GLY A N 1
ATOM 658 C CA . GLY A 1 85 ? -1.902 -16.155 -0.268 1.00 96.75 85 GLY A CA 1
ATOM 659 C C . GLY A 1 85 ? -2.706 -15.965 1.019 1.00 96.75 85 GLY A C 1
ATOM 660 O O . GLY A 1 85 ? -2.375 -16.578 2.030 1.00 96.75 85 GLY A O 1
ATOM 661 N N . GLY A 1 86 ? -3.698 -15.066 1.014 1.00 96.88 86 GLY A N 1
ATOM 662 C CA . GLY A 1 86 ? -4.507 -14.745 2.194 1.00 96.88 86 GLY A CA 1
ATOM 663 C C . GLY A 1 86 ? -3.734 -14.056 3.325 1.00 96.88 86 GLY A C 1
ATOM 664 O O . GLY A 1 86 ? -4.182 -14.085 4.470 1.00 96.88 86 GLY A O 1
ATOM 665 N N . ARG A 1 87 ? -2.572 -13.460 3.033 1.00 97.31 87 ARG A N 1
ATOM 666 C CA . ARG A 1 87 ? -1.732 -12.757 4.013 1.00 97.31 87 ARG A CA 1
ATOM 667 C C . ARG A 1 87 ? -1.753 -11.244 3.777 1.00 97.31 87 ARG A C 1
ATOM 669 O O . ARG A 1 87 ? -1.902 -10.822 2.629 1.00 97.31 87 ARG A O 1
ATOM 676 N N . PRO A 1 88 ? -1.560 -10.425 4.827 1.00 97.06 88 PRO A N 1
ATOM 677 C CA . PRO A 1 88 ? -1.482 -8.974 4.702 1.00 97.06 88 PRO A CA 1
ATOM 678 C C . PRO A 1 88 ? -0.107 -8.568 4.168 1.00 97.06 88 PRO A C 1
ATOM 680 O O . PRO A 1 88 ? 0.737 -8.037 4.887 1.00 97.06 88 PRO A O 1
ATOM 683 N N . VAL A 1 89 ? 0.144 -8.888 2.902 1.00 97.12 89 VAL A N 1
ATOM 684 C CA . VAL A 1 89 ? 1.396 -8.586 2.215 1.00 97.12 89 VAL A CA 1
ATOM 685 C C . VAL A 1 89 ? 1.145 -7.878 0.897 1.00 97.12 89 VAL A C 1
ATOM 687 O O . VAL A 1 89 ? 0.061 -7.964 0.328 1.00 97.12 89 VAL A O 1
ATOM 690 N N . TYR A 1 90 ? 2.182 -7.230 0.384 1.00 96.19 90 TYR A N 1
ATOM 691 C CA . TYR A 1 90 ? 2.195 -6.624 -0.936 1.00 96.19 90 TYR A CA 1
ATOM 692 C C . TYR A 1 90 ? 3.575 -6.697 -1.588 1.00 96.19 90 TYR A C 1
ATOM 694 O O . TYR A 1 90 ? 4.558 -7.130 -0.974 1.00 96.19 90 TYR A O 1
ATOM 702 N N . PHE A 1 91 ? 3.625 -6.314 -2.860 1.00 96.31 91 PHE A N 1
ATOM 703 C CA . PHE A 1 91 ? 4.811 -6.409 -3.699 1.00 96.31 91 PHE A CA 1
ATOM 704 C C . PHE A 1 91 ? 5.082 -5.091 -4.424 1.00 96.31 91 PHE A C 1
ATOM 706 O O . PHE A 1 91 ? 4.160 -4.328 -4.713 1.00 96.31 91 PHE A O 1
ATOM 713 N N . GLY A 1 92 ? 6.349 -4.868 -4.761 1.00 95.25 92 GLY A N 1
ATOM 714 C CA . GLY A 1 92 ? 6.762 -3.892 -5.762 1.00 95.25 92 GLY A CA 1
ATOM 715 C C . GLY A 1 92 ? 6.839 -4.581 -7.119 1.00 95.25 92 GLY A C 1
ATOM 716 O O . GLY A 1 92 ? 7.767 -5.348 -7.369 1.00 95.25 92 GLY A O 1
ATOM 717 N N . ASP A 1 93 ? 5.863 -4.343 -7.981 1.00 96.19 93 ASP A N 1
ATOM 718 C CA . ASP A 1 93 ? 5.802 -4.910 -9.321 1.00 96.19 93 ASP A CA 1
ATOM 719 C C . ASP A 1 93 ? 6.661 -4.100 -10.282 1.00 96.19 93 ASP A C 1
ATOM 721 O O . ASP A 1 93 ? 6.455 -2.901 -10.470 1.00 96.19 93 ASP A O 1
ATOM 725 N N . VAL A 1 94 ? 7.629 -4.770 -10.901 1.00 95.31 94 VAL A N 1
ATOM 726 C CA . VAL A 1 94 ? 8.502 -4.161 -11.899 1.00 95.31 94 VAL A CA 1
ATOM 727 C C . VAL A 1 94 ? 7.820 -4.242 -13.250 1.00 95.31 94 VAL A C 1
ATOM 729 O O . VAL A 1 94 ? 7.609 -5.336 -13.783 1.00 95.31 94 VAL A O 1
ATOM 732 N N . ILE A 1 95 ? 7.468 -3.081 -13.789 1.00 97.44 95 ILE A N 1
ATOM 733 C CA . ILE A 1 95 ? 6.675 -2.947 -15.005 1.00 97.44 95 ILE A CA 1
ATOM 734 C C . ILE A 1 95 ? 7.506 -2.415 -16.165 1.00 97.44 95 ILE A C 1
ATOM 736 O O . ILE A 1 95 ? 8.408 -1.600 -15.981 1.00 97.44 95 ILE A O 1
ATOM 740 N N . VAL A 1 96 ? 7.139 -2.849 -17.363 1.00 97.88 96 VAL A N 1
ATOM 741 C CA . VAL A 1 96 ? 7.596 -2.340 -18.664 1.00 97.88 96 VAL A CA 1
ATOM 742 C C . VAL A 1 96 ? 6.377 -2.160 -19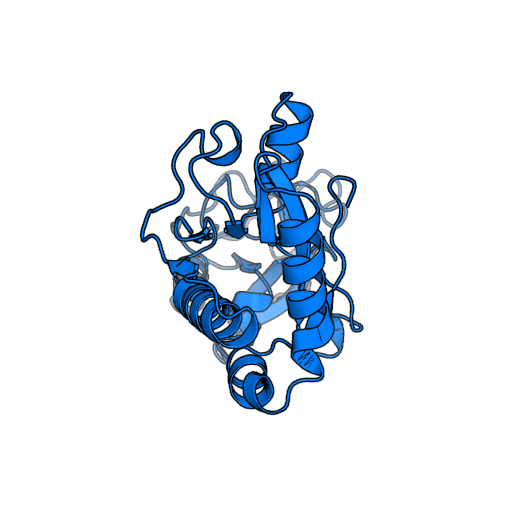.568 1.00 97.88 96 VAL A C 1
ATOM 744 O O . VAL A 1 96 ? 5.293 -2.649 -19.231 1.00 97.88 96 VAL A O 1
ATOM 747 N N . ARG A 1 97 ? 6.527 -1.514 -20.731 1.00 98.06 97 ARG A N 1
ATOM 748 C CA . ARG A 1 97 ? 5.470 -1.533 -21.758 1.00 98.06 97 ARG A CA 1
ATOM 749 C C . ARG A 1 97 ? 5.159 -2.961 -22.201 1.00 98.06 97 ARG A C 1
ATOM 751 O O . ARG A 1 97 ? 6.036 -3.821 -22.228 1.00 98.06 97 ARG A O 1
ATOM 758 N N . ALA A 1 98 ? 3.907 -3.222 -22.558 1.00 97.50 98 ALA A N 1
ATOM 759 C CA . ALA A 1 98 ? 3.446 -4.557 -22.930 1.00 97.50 98 ALA A CA 1
ATOM 760 C C . ALA A 1 98 ? 4.235 -5.159 -24.109 1.00 97.50 98 ALA A C 1
ATOM 762 O O . ALA A 1 98 ? 4.470 -6.367 -24.127 1.00 97.50 98 ALA A O 1
ATOM 763 N N . ASP A 1 99 ? 4.681 -4.320 -25.047 1.00 96.56 99 ASP A N 1
ATOM 764 C CA . ASP A 1 99 ? 5.452 -4.684 -26.241 1.00 96.56 99 ASP A CA 1
ATOM 765 C C . ASP A 1 99 ? 6.979 -4.672 -26.042 1.00 96.56 99 ASP A C 1
ATOM 767 O O . ASP A 1 99 ? 7.728 -4.991 -26.967 1.00 96.56 99 ASP A O 1
ATOM 771 N N . ASP A 1 100 ? 7.460 -4.336 -24.843 1.00 97.38 100 ASP A N 1
ATOM 772 C CA . ASP A 1 100 ? 8.887 -4.309 -24.541 1.00 97.38 100 ASP A CA 1
ATOM 773 C C . ASP A 1 100 ? 9.490 -5.728 -24.601 1.00 97.38 100 ASP A C 1
ATOM 775 O O . ASP A 1 100 ? 8.864 -6.670 -24.108 1.00 97.38 100 ASP A O 1
ATOM 779 N N . PRO A 1 101 ? 10.703 -5.934 -25.148 1.00 95.94 101 PRO A N 1
ATOM 780 C CA . PRO A 1 101 ? 11.319 -7.261 -25.223 1.00 95.94 101 PRO A CA 1
ATOM 781 C C . PRO A 1 101 ? 11.954 -7.749 -23.905 1.00 95.94 101 PRO A C 1
ATOM 783 O O . PRO A 1 101 ? 12.379 -8.902 -23.823 1.00 95.94 101 PRO A O 1
ATOM 786 N N . ALA A 1 102 ? 12.081 -6.913 -22.867 1.00 94.06 102 ALA A N 1
ATOM 787 C CA . ALA A 1 102 ? 12.779 -7.281 -21.634 1.00 94.06 102 ALA A CA 1
ATOM 788 C C . ALA A 1 102 ? 11.946 -8.209 -20.734 1.00 94.06 102 ALA A C 1
ATOM 790 O O . ALA A 1 102 ? 10.856 -7.861 -20.286 1.00 94.06 102 ALA A O 1
ATOM 791 N N . HIS A 1 103 ? 12.468 -9.388 -20.394 1.00 92.69 103 HIS A N 1
ATOM 792 C CA . HIS A 1 103 ? 11.778 -10.355 -19.520 1.00 92.69 103 HIS A CA 1
ATOM 793 C C . HIS A 1 103 ? 12.433 -10.539 -18.148 1.00 92.69 103 HIS A C 1
ATOM 795 O O . HIS A 1 103 ? 11.923 -11.290 -17.323 1.00 92.69 103 HIS A O 1
ATOM 801 N N . THR A 1 104 ? 13.563 -9.882 -17.892 1.00 89.69 104 THR A N 1
ATOM 802 C CA . THR A 1 104 ? 14.343 -10.058 -16.662 1.00 89.69 104 THR A CA 1
ATOM 803 C C . THR A 1 104 ? 14.879 -8.718 -16.168 1.00 89.69 104 THR A C 1
ATOM 805 O O . THR A 1 104 ? 15.098 -7.805 -16.962 1.00 89.69 104 THR A O 1
ATOM 808 N N . LEU A 1 105 ? 15.130 -8.599 -14.859 1.00 86.31 105 LEU A N 1
ATOM 809 C CA . LEU A 1 105 ? 15.715 -7.381 -14.282 1.00 86.31 105 LEU A CA 1
ATOM 810 C C . LEU A 1 105 ? 17.065 -6.992 -14.900 1.00 86.31 105 LEU A C 1
ATOM 812 O O . LEU A 1 105 ? 17.233 -5.812 -15.192 1.00 86.31 105 LEU A O 1
ATOM 816 N N . PRO A 1 106 ? 18.009 -7.919 -15.169 1.00 86.44 106 PRO A N 1
ATOM 817 C CA . PRO A 1 106 ? 19.266 -7.549 -15.817 1.00 86.44 106 PRO A CA 1
ATOM 818 C C . PRO A 1 106 ? 19.094 -6.932 -17.209 1.00 86.44 106 PRO A C 1
ATOM 820 O O . PRO A 1 106 ? 19.906 -6.106 -17.608 1.00 86.44 106 PRO A O 1
ATOM 823 N N . ALA A 1 107 ? 18.022 -7.269 -17.938 1.00 89.12 107 ALA A N 1
ATOM 824 C CA . ALA A 1 107 ? 17.718 -6.640 -19.226 1.00 89.12 107 ALA A CA 1
ATOM 825 C C . ALA A 1 107 ? 17.272 -5.168 -19.093 1.00 89.12 107 ALA A C 1
ATOM 827 O O . ALA A 1 107 ? 17.160 -4.469 -20.098 1.00 89.12 107 ALA A O 1
ATOM 828 N N . LEU A 1 108 ? 17.015 -4.696 -17.867 1.00 89.00 108 LEU A N 1
ATOM 829 C CA . LEU A 1 108 ? 16.689 -3.305 -17.552 1.00 89.00 108 LEU A CA 1
ATOM 830 C C . LEU A 1 108 ? 17.900 -2.477 -17.108 1.00 89.00 108 LEU A C 1
ATOM 832 O O . LEU A 1 108 ? 17.764 -1.279 -16.858 1.00 89.00 108 LEU A O 1
ATOM 836 N N . ALA A 1 109 ? 19.084 -3.086 -17.017 1.00 82.94 109 ALA A N 1
ATOM 837 C CA . ALA A 1 109 ? 20.299 -2.381 -16.638 1.00 82.94 109 ALA A CA 1
ATOM 838 C C . ALA A 1 109 ? 20.552 -1.185 -17.572 1.00 82.94 109 ALA A C 1
ATOM 840 O O . ALA A 1 109 ? 20.472 -1.314 -18.792 1.00 82.94 109 ALA A O 1
ATOM 841 N N . GLN A 1 110 ? 20.870 -0.024 -16.988 1.00 81.19 110 GLN A N 1
ATOM 842 C CA . GLN A 1 110 ? 21.120 1.241 -17.704 1.00 81.19 110 GLN A CA 1
ATOM 843 C C . GLN A 1 110 ? 19.926 1.801 -18.507 1.00 81.19 110 GLN A C 1
ATOM 845 O O . GLN A 1 110 ? 20.084 2.794 -19.214 1.00 81.19 110 GLN A O 1
ATOM 850 N N . ARG A 1 111 ? 18.733 1.202 -18.397 1.00 89.81 111 ARG 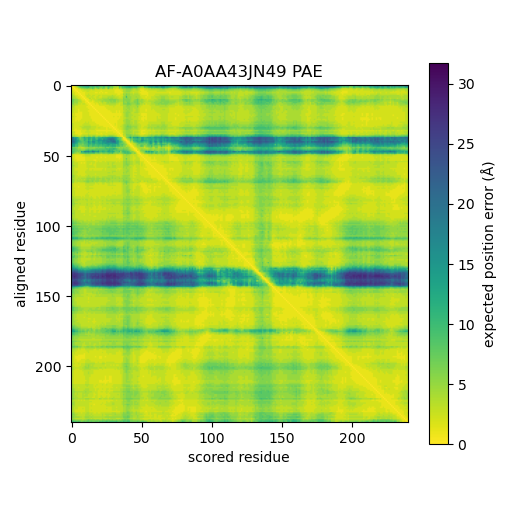A N 1
ATOM 851 C CA . ARG A 1 111 ? 17.495 1.728 -18.989 1.00 89.81 111 ARG A CA 1
ATOM 852 C C . ARG A 1 111 ? 16.855 2.778 -18.086 1.00 89.81 111 ARG A C 1
ATOM 854 O O . ARG A 1 111 ? 17.072 2.783 -16.874 1.00 89.81 111 ARG A O 1
ATOM 861 N N . GLN A 1 112 ? 16.037 3.649 -18.664 1.00 91.56 112 GLN A N 1
ATOM 862 C CA . GLN A 1 112 ? 15.452 4.789 -17.971 1.00 91.56 112 GLN A CA 1
ATOM 863 C C . GLN A 1 112 ? 14.388 4.351 -16.955 1.00 91.56 112 GLN A C 1
ATOM 865 O O . GLN A 1 112 ? 13.275 3.967 -17.309 1.00 91.56 112 GLN A O 1
ATOM 870 N N . PHE A 1 113 ? 14.737 4.421 -15.673 1.00 92.38 113 PHE A N 1
ATOM 871 C CA . PHE A 1 113 ? 13.859 4.067 -14.561 1.00 92.38 113 PHE A CA 1
ATOM 872 C C . PHE A 1 113 ? 12.960 5.244 -14.155 1.00 92.38 113 PHE A C 1
ATOM 874 O O . PHE A 1 113 ? 13.460 6.348 -13.956 1.00 92.38 113 PHE A O 1
ATOM 881 N N . ALA A 1 114 ? 11.660 5.017 -13.966 1.00 94.62 114 ALA A N 1
ATOM 882 C CA . ALA A 1 114 ? 10.743 5.966 -13.336 1.00 94.62 114 ALA A CA 1
ATOM 883 C C . ALA A 1 114 ? 10.368 5.527 -11.915 1.00 94.62 114 ALA A C 1
ATOM 885 O O . ALA A 1 114 ? 9.857 4.427 -11.701 1.00 94.62 114 ALA A O 1
ATOM 886 N N . TYR A 1 115 ? 10.526 6.432 -10.953 1.00 91.75 115 TYR A N 1
ATOM 887 C CA . TYR A 1 115 ? 10.088 6.248 -9.570 1.00 91.75 115 TYR A CA 1
ATOM 888 C C . TYR A 1 115 ? 9.194 7.405 -9.140 1.00 91.75 115 TYR A C 1
ATOM 890 O O . TYR A 1 115 ? 9.336 8.530 -9.611 1.00 91.75 115 TYR A O 1
ATOM 898 N N . ASN A 1 116 ? 8.264 7.135 -8.233 1.00 89.56 116 ASN A N 1
ATOM 899 C CA . ASN A 1 116 ? 7.391 8.166 -7.685 1.00 89.56 116 ASN A CA 1
ATOM 900 C C . ASN A 1 116 ? 8.186 9.140 -6.807 1.00 89.56 116 ASN A C 1
ATOM 902 O O . ASN A 1 116 ? 8.310 10.312 -7.153 1.00 89.56 116 ASN A O 1
ATOM 906 N N . GLU A 1 117 ? 8.753 8.652 -5.706 1.00 87.75 117 GLU A N 1
ATOM 907 C CA . GLU A 1 117 ? 9.488 9.434 -4.706 1.00 87.75 117 GLU A CA 1
ATOM 908 C C . GLU A 1 117 ? 10.570 8.552 -4.070 1.00 87.75 117 GLU A C 1
ATOM 910 O O . GLU A 1 117 ? 10.407 7.333 -4.009 1.00 87.75 117 GLU A O 1
ATOM 915 N N . ILE A 1 118 ? 11.669 9.142 -3.591 1.00 83.75 118 ILE A N 1
ATOM 916 C CA . ILE A 1 118 ? 12.771 8.381 -2.963 1.00 83.75 118 ILE A CA 1
ATOM 917 C C . ILE A 1 118 ? 12.309 7.784 -1.627 1.00 83.75 118 ILE A C 1
ATOM 919 O O . ILE A 1 118 ? 12.730 6.705 -1.221 1.00 83.75 118 ILE A O 1
ATOM 923 N N . GLU A 1 119 ? 11.397 8.480 -0.960 1.00 82.88 119 GLU A N 1
ATOM 924 C CA . GLU A 1 119 ? 10.775 8.103 0.299 1.00 82.88 119 GLU A CA 1
ATOM 925 C C . GLU A 1 119 ? 9.745 6.975 0.126 1.00 82.88 119 GLU A C 1
ATOM 927 O O . GLU A 1 119 ? 9.315 6.365 1.111 1.00 82.88 119 GLU A O 1
ATOM 932 N N . SER A 1 120 ? 9.348 6.665 -1.114 1.00 86.00 120 SER A N 1
ATOM 933 C CA . SER A 1 120 ? 8.395 5.597 -1.378 1.00 86.00 120 SER A CA 1
ATOM 934 C C . SER A 1 120 ? 9.008 4.236 -1.093 1.00 86.00 120 SER A C 1
ATOM 936 O O . SER A 1 120 ? 9.995 3.824 -1.709 1.00 86.00 120 SER A O 1
ATOM 938 N N . PHE A 1 121 ? 8.359 3.480 -0.206 1.00 88.19 121 PHE A N 1
ATOM 939 C CA . PHE A 1 121 ? 8.808 2.125 0.057 1.00 88.19 121 PHE A CA 1
ATOM 940 C C . PHE A 1 121 ? 8.622 1.221 -1.164 1.00 88.19 121 PHE A C 1
ATOM 942 O O . PHE A 1 121 ? 9.594 0.657 -1.654 1.00 88.19 121 PHE A O 1
ATOM 949 N N . SER A 1 122 ? 7.408 1.123 -1.706 1.00 89.50 122 SER A N 1
ATOM 950 C CA . SER A 1 122 ? 7.115 0.247 -2.845 1.00 89.50 122 SER A CA 1
ATOM 951 C C . SER A 1 122 ? 7.638 0.750 -4.183 1.00 89.50 122 SER A C 1
ATOM 953 O O . SER A 1 122 ? 7.999 -0.063 -5.028 1.00 89.50 122 SER A O 1
ATOM 955 N N . GLY A 1 123 ? 7.708 2.066 -4.388 1.00 88.56 123 GLY A N 1
ATOM 956 C CA . GLY A 1 123 ? 8.163 2.644 -5.653 1.00 88.56 123 GLY A CA 1
ATOM 957 C C . GLY A 1 123 ? 9.671 2.863 -5.763 1.00 88.56 123 GLY A C 1
ATOM 958 O O . GLY A 1 123 ? 10.157 3.153 -6.856 1.00 88.56 123 GLY A O 1
ATOM 959 N N . TYR A 1 124 ? 10.419 2.715 -4.662 1.00 87.88 124 TYR A N 1
ATOM 960 C CA . TYR A 1 124 ? 11.864 2.942 -4.650 1.00 87.88 124 TYR A CA 1
ATOM 961 C C . TYR A 1 124 ? 12.627 2.014 -3.687 1.00 87.88 124 TYR A C 1
ATOM 963 O O . TYR A 1 124 ? 13.448 1.203 -4.127 1.00 87.88 124 TYR A O 1
ATOM 971 N N . GLU A 1 125 ? 12.364 2.076 -2.375 1.00 87.00 125 GLU A N 1
ATOM 972 C CA . GLU A 1 125 ? 13.201 1.379 -1.381 1.00 87.00 125 GLU A CA 1
ATOM 973 C C . GLU A 1 125 ? 13.131 -0.152 -1.462 1.00 87.00 125 GLU A C 1
ATOM 975 O O . GLU A 1 125 ? 14.147 -0.805 -1.226 1.00 87.00 125 GLU A O 1
ATOM 980 N N . MET A 1 126 ? 11.981 -0.743 -1.804 1.00 89.38 126 MET A N 1
ATOM 981 C CA . MET A 1 126 ? 11.835 -2.192 -1.994 1.00 89.38 126 MET A CA 1
ATOM 982 C C . MET A 1 126 ? 12.855 -2.701 -3.006 1.00 89.38 126 MET A C 1
ATOM 984 O O . MET A 1 126 ? 13.601 -3.637 -2.728 1.00 89.38 126 MET A O 1
ATOM 988 N N . LEU A 1 127 ? 12.915 -2.050 -4.169 1.00 86.31 127 LEU A N 1
ATOM 989 C CA . LEU A 1 127 ? 13.851 -2.409 -5.221 1.00 86.31 127 LEU A CA 1
ATOM 990 C C . LEU A 1 127 ? 15.294 -2.202 -4.756 1.00 86.31 127 LEU A C 1
ATOM 992 O O . LEU A 1 127 ? 16.108 -3.117 -4.882 1.00 86.31 127 LEU A O 1
ATOM 996 N N . ARG A 1 128 ? 15.593 -1.037 -4.161 1.00 82.81 128 ARG A N 1
ATOM 997 C CA . ARG A 1 128 ? 16.931 -0.697 -3.648 1.00 82.81 128 ARG A CA 1
ATOM 998 C C . ARG A 1 128 ? 17.448 -1.714 -2.626 1.00 82.81 128 ARG A C 1
ATOM 1000 O O . ARG A 1 128 ? 18.647 -1.968 -2.573 1.00 82.81 128 ARG A O 1
ATOM 1007 N N . ARG A 1 129 ? 16.555 -2.276 -1.807 1.00 82.25 129 ARG A N 1
ATOM 1008 C CA . ARG A 1 129 ? 16.864 -3.270 -0.764 1.00 82.25 129 ARG A CA 1
ATOM 1009 C C . ARG A 1 129 ? 16.784 -4.714 -1.252 1.00 82.25 129 ARG A C 1
ATOM 1011 O O . ARG A 1 129 ? 17.147 -5.620 -0.503 1.00 82.25 129 ARG A O 1
ATOM 1018 N N . SER A 1 130 ? 16.285 -4.949 -2.462 1.00 80.19 130 SER A N 1
ATOM 1019 C CA . SER A 1 130 ? 16.086 -6.299 -2.973 1.00 80.19 130 SER A CA 1
ATOM 1020 C C . SER A 1 130 ? 17.417 -6.989 -3.275 1.00 80.19 130 SER A C 1
ATOM 1022 O O . SER A 1 130 ? 18.319 -6.416 -3.881 1.00 80.19 130 SER A O 1
ATOM 1024 N N . GLN A 1 131 ? 17.521 -8.264 -2.899 1.00 68.88 131 GLN A N 1
ATOM 1025 C CA . GLN A 1 131 ? 18.656 -9.120 -3.274 1.00 68.88 131 GLN A CA 1
ATOM 1026 C C . GLN A 1 131 ? 18.609 -9.548 -4.745 1.00 68.88 131 GLN A C 1
ATOM 1028 O O . GLN A 1 131 ? 19.586 -10.082 -5.258 1.00 68.88 131 GLN A O 1
ATOM 1033 N N . LEU A 1 132 ? 17.488 -9.298 -5.436 1.00 63.16 132 LEU A N 1
ATOM 1034 C CA . LEU A 1 132 ? 17.320 -9.585 -6.865 1.00 63.16 132 LEU A CA 1
ATOM 1035 C C . LEU A 1 132 ? 18.338 -8.847 -7.742 1.00 63.16 132 LEU A C 1
ATOM 1037 O O . LEU A 1 132 ? 18.461 -9.138 -8.929 1.00 63.16 132 LEU A O 1
ATOM 1041 N N . ILE A 1 133 ? 19.053 -7.887 -7.163 1.00 64.75 133 ILE A N 1
ATOM 1042 C CA . ILE A 1 133 ? 19.988 -7.034 -7.857 1.00 64.75 133 ILE A CA 1
ATOM 1043 C C . ILE A 1 133 ? 21.293 -7.038 -7.048 1.00 64.75 133 ILE A C 1
ATOM 1045 O O . ILE A 1 133 ? 21.498 -6.236 -6.140 1.00 64.75 133 ILE A O 1
ATOM 1049 N N . ASN A 1 134 ? 22.151 -8.018 -7.346 1.00 58.31 134 ASN A N 1
ATOM 1050 C CA . ASN A 1 134 ? 23.404 -8.356 -6.654 1.00 58.31 134 ASN A CA 1
ATOM 1051 C C . ASN A 1 134 ? 24.425 -7.197 -6.589 1.00 58.31 134 ASN A C 1
ATOM 1053 O O . ASN A 1 134 ? 25.425 -7.206 -7.297 1.00 58.31 134 ASN A O 1
ATOM 1057 N N . GLY A 1 135 ? 24.201 -6.182 -5.752 1.00 53.34 135 GLY A N 1
ATOM 1058 C CA . GLY A 1 135 ? 25.133 -5.061 -5.557 1.00 53.34 135 GLY A CA 1
ATOM 1059 C C . GLY A 1 135 ? 25.235 -4.069 -6.727 1.00 53.34 135 GLY A C 1
ATOM 1060 O O . GLY A 1 135 ? 25.910 -3.053 -6.591 1.00 53.34 135 GLY A O 1
ATOM 1061 N N . GLU A 1 136 ? 24.537 -4.307 -7.843 1.00 55.94 136 GLU A N 1
ATOM 1062 C CA . GLU A 1 136 ? 24.605 -3.480 -9.060 1.00 55.94 136 GLU A CA 1
ATOM 1063 C C . GLU A 1 136 ? 23.497 -2.403 -9.159 1.00 55.94 136 GLU A C 1
ATOM 1065 O O . GLU A 1 136 ? 23.573 -1.526 -10.014 1.00 55.94 136 GLU A O 1
ATOM 1070 N N . VAL A 1 137 ? 22.501 -2.370 -8.252 1.00 52.28 137 VAL A N 1
ATOM 1071 C CA . VAL A 1 137 ? 21.374 -1.395 -8.313 1.00 52.28 137 VAL A CA 1
ATOM 1072 C C . VAL A 1 137 ? 21.844 0.045 -8.231 1.00 52.28 137 VAL A C 1
ATOM 1074 O O . VAL A 1 137 ? 21.278 0.928 -8.873 1.00 52.28 137 VAL A O 1
ATOM 1077 N N . GLY A 1 138 ? 22.853 0.292 -7.391 1.00 54.22 138 GLY A N 1
ATOM 1078 C CA . GLY A 1 138 ? 23.310 1.644 -7.091 1.00 54.22 138 GLY A CA 1
ATOM 1079 C C . GLY A 1 138 ? 23.723 2.407 -8.351 1.00 54.22 138 GLY A C 1
ATOM 1080 O O . GLY A 1 138 ? 23.612 3.628 -8.373 1.00 54.22 138 GLY A O 1
ATOM 1081 N N . SER A 1 139 ? 24.133 1.694 -9.410 1.00 56.59 139 SER A N 1
ATOM 1082 C CA . SER A 1 139 ? 24.457 2.266 -10.720 1.00 56.59 139 SER A CA 1
ATOM 1083 C C . SER A 1 139 ? 23.313 2.203 -11.740 1.00 56.59 139 SER A C 1
ATOM 1085 O O . SER A 1 139 ? 23.345 2.963 -12.702 1.00 56.59 139 SER A O 1
ATOM 1087 N N . TRP A 1 140 ? 22.309 1.333 -11.569 1.00 61.16 140 TRP A N 1
ATOM 1088 C CA . TRP A 1 140 ? 21.149 1.238 -12.474 1.00 61.16 140 TRP A CA 1
ATOM 1089 C C . TRP A 1 140 ? 20.087 2.303 -12.174 1.00 61.16 140 TRP A C 1
ATOM 1091 O O . TRP A 1 140 ? 19.351 2.713 -13.065 1.00 61.16 140 TRP A O 1
ATOM 1101 N N . VAL A 1 141 ? 20.002 2.741 -10.915 1.00 60.38 141 VAL A N 1
ATOM 1102 C CA . VAL A 1 141 ? 18.912 3.586 -10.393 1.00 60.38 141 VAL A CA 1
ATOM 1103 C C . VAL A 1 141 ? 19.316 5.058 -10.235 1.00 60.38 141 VAL A C 1
ATOM 1105 O O . VAL A 1 141 ? 18.454 5.926 -10.111 1.00 60.38 141 VAL A O 1
ATOM 1108 N N . SER A 1 142 ? 20.612 5.379 -10.290 1.00 57.50 142 SER A N 1
ATOM 1109 C CA . SER A 1 142 ? 21.141 6.701 -9.915 1.00 57.50 142 SER A CA 1
ATOM 1110 C C . SER A 1 142 ? 20.777 7.865 -10.852 1.00 57.50 142 SER A C 1
ATOM 1112 O O . SER A 1 142 ? 21.069 9.010 -10.514 1.00 57.50 142 SER A O 1
ATOM 1114 N N . ALA A 1 143 ? 20.093 7.611 -11.974 1.00 63.34 143 ALA A N 1
ATOM 1115 C CA . ALA A 1 143 ? 19.619 8.638 -12.911 1.00 63.34 143 ALA A CA 1
ATOM 1116 C C . ALA A 1 143 ? 18.117 8.527 -13.260 1.00 63.34 143 ALA A C 1
ATOM 1118 O O . ALA A 1 143 ? 17.687 9.029 -14.298 1.00 63.34 143 ALA A O 1
ATOM 1119 N N . GLY A 1 144 ? 17.314 7.853 -12.427 1.00 78.56 144 GLY A N 1
ATOM 1120 C CA . GLY A 1 144 ? 15.880 7.688 -12.684 1.00 78.56 144 GLY A CA 1
ATOM 1121 C C . GLY A 1 144 ? 15.088 9.008 -12.702 1.00 78.56 144 GLY A C 1
ATOM 1122 O O . GLY A 1 144 ? 15.479 10.000 -12.083 1.00 78.56 144 GLY A O 1
ATOM 1123 N N . ILE A 1 145 ? 13.937 9.012 -13.375 1.00 90.25 145 ILE A N 1
ATOM 1124 C CA . ILE A 1 145 ? 12.990 10.131 -13.383 1.00 90.25 145 ILE A CA 1
ATOM 1125 C C . ILE A 1 145 ? 12.100 10.055 -12.146 1.00 90.25 145 ILE A C 1
ATOM 1127 O O . ILE A 1 145 ? 11.400 9.063 -11.937 1.00 90.25 145 ILE A O 1
ATOM 1131 N N . ARG A 1 146 ? 12.055 11.149 -11.383 1.00 93.06 146 ARG A N 1
ATOM 1132 C CA . ARG A 1 146 ? 11.061 11.343 -10.325 1.00 93.06 146 ARG A CA 1
ATOM 1133 C C . ARG A 1 146 ? 9.732 11.806 -10.923 1.00 93.06 146 ARG A C 1
ATOM 1135 O O . ARG A 1 146 ? 9.652 12.916 -11.444 1.00 93.06 146 ARG A O 1
ATOM 1142 N N . THR A 1 147 ? 8.693 10.987 -10.811 1.00 94.31 147 THR A N 1
ATOM 1143 C CA . THR A 1 147 ? 7.360 11.237 -11.390 1.00 94.31 147 THR A CA 1
ATOM 1144 C C . THR A 1 147 ? 6.338 11.752 -10.372 1.00 94.31 147 THR A C 1
ATOM 1146 O O . THR A 1 147 ? 5.302 12.286 -10.759 1.00 94.31 147 THR A O 1
ATOM 1149 N N . GLY A 1 148 ? 6.606 11.596 -9.072 1.00 90.69 148 GLY A N 1
ATOM 1150 C CA . GLY A 1 148 ? 5.755 12.052 -7.968 1.00 90.69 148 GLY A CA 1
ATOM 1151 C C . GLY A 1 148 ? 4.596 11.121 -7.591 1.00 90.69 148 GLY A 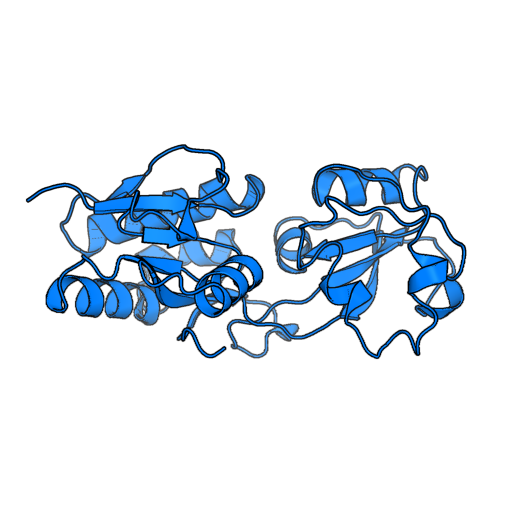C 1
ATOM 1152 O O . GLY A 1 148 ? 3.998 11.299 -6.539 1.00 90.69 148 GLY A O 1
ATOM 1153 N N . SER A 1 149 ? 4.241 10.110 -8.395 1.00 90.94 149 SER A N 1
ATOM 1154 C CA . SER A 1 149 ? 3.206 9.132 -8.009 1.00 90.94 149 SER A CA 1
ATOM 1155 C C . SER A 1 149 ? 3.303 7.832 -8.803 1.00 90.94 149 SER A C 1
ATOM 1157 O O . SER A 1 149 ? 3.828 7.817 -9.913 1.00 90.94 149 SER A O 1
ATOM 1159 N N . HIS A 1 150 ? 2.747 6.735 -8.275 1.00 93.06 150 HIS A N 1
ATOM 1160 C CA . HIS A 1 150 ? 2.679 5.469 -9.017 1.00 93.06 150 HIS A CA 1
ATOM 1161 C C . HIS A 1 150 ? 1.940 5.621 -10.350 1.00 93.06 150 HIS A C 1
ATOM 1163 O O . HIS A 1 150 ? 2.399 5.107 -11.363 1.00 93.06 150 HIS A O 1
ATOM 1169 N N . VAL A 1 151 ? 0.835 6.374 -10.372 1.00 93.00 151 VAL A N 1
ATOM 1170 C CA . VAL A 1 151 ? 0.072 6.635 -11.602 1.00 93.00 151 VAL A CA 1
ATOM 1171 C C . VAL A 1 151 ? 0.924 7.397 -12.619 1.00 93.00 151 VAL A C 1
ATOM 1173 O O . VAL A 1 151 ? 0.936 7.027 -1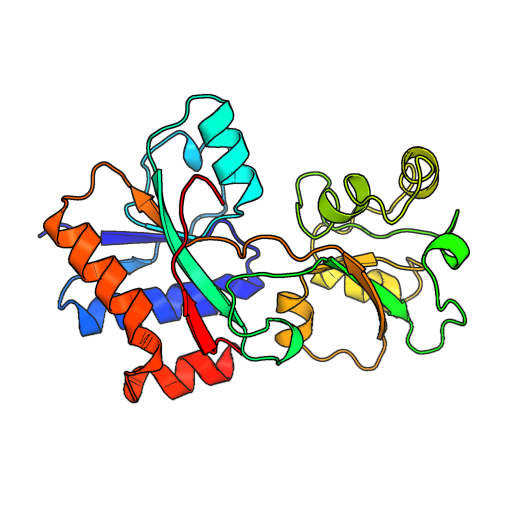3.788 1.00 93.00 151 VAL A O 1
ATOM 1176 N N . ALA A 1 152 ? 1.689 8.402 -12.183 1.00 94.38 152 ALA A N 1
ATOM 1177 C CA . ALA A 1 152 ? 2.598 9.135 -13.062 1.00 94.38 152 ALA A CA 1
ATOM 1178 C C . ALA A 1 152 ? 3.764 8.264 -13.565 1.00 94.38 152 ALA A C 1
ATOM 1180 O O . ALA A 1 152 ? 4.126 8.365 -14.733 1.00 94.38 152 ALA A O 1
ATOM 1181 N N . SER A 1 153 ? 4.312 7.368 -12.735 1.00 96.00 153 SER A N 1
ATOM 1182 C CA . SER A 1 153 ? 5.306 6.376 -13.177 1.00 96.00 153 SER A CA 1
ATOM 1183 C C . SER A 1 153 ? 4.751 5.412 -14.221 1.00 96.00 153 SER A C 1
ATOM 1185 O O . SER A 1 153 ? 5.434 5.132 -15.200 1.00 96.00 153 SER A O 1
ATOM 1187 N N . ILE A 1 154 ? 3.515 4.932 -14.051 1.00 96.50 154 ILE A N 1
ATOM 1188 C CA . ILE A 1 154 ? 2.841 4.104 -15.060 1.00 96.50 154 ILE A CA 1
ATOM 1189 C C . ILE A 1 154 ? 2.706 4.886 -16.371 1.00 96.50 154 ILE A C 1
ATOM 1191 O O . ILE A 1 154 ? 3.078 4.369 -17.421 1.00 96.50 154 ILE A O 1
ATOM 1195 N N . SER A 1 155 ? 2.225 6.133 -16.316 1.00 96.56 155 SER A N 1
ATOM 1196 C CA . SER A 1 155 ? 2.089 6.980 -17.507 1.00 96.56 155 SER A CA 1
ATOM 1197 C C . SER A 1 155 ? 3.421 7.187 -18.226 1.00 96.56 155 SER A C 1
ATOM 1199 O O . SER A 1 155 ? 3.465 7.008 -19.437 1.00 96.56 155 SER A O 1
ATOM 1201 N N . ALA A 1 156 ? 4.502 7.461 -17.488 1.00 97.25 156 ALA A N 1
ATOM 1202 C CA . ALA A 1 156 ? 5.838 7.636 -18.057 1.00 97.25 156 ALA A CA 1
ATOM 1203 C C . ALA A 1 156 ? 6.352 6.374 -18.775 1.00 97.25 156 ALA A C 1
ATOM 1205 O O . ALA A 1 156 ? 7.072 6.466 -19.765 1.00 97.25 156 ALA A O 1
ATOM 1206 N N . VAL A 1 157 ? 5.994 5.177 -18.296 1.00 97.62 157 VAL A N 1
ATOM 1207 C CA . VAL A 1 157 ? 6.332 3.927 -18.995 1.00 97.62 157 VAL A CA 1
ATOM 1208 C C . VAL A 1 157 ? 5.510 3.787 -20.277 1.00 97.62 157 VAL A C 1
ATOM 1210 O O . VAL A 1 157 ? 6.068 3.482 -21.332 1.00 97.62 157 VAL A O 1
ATOM 1213 N N . ILE A 1 158 ? 4.198 4.036 -20.201 1.00 97.56 158 ILE A N 1
ATOM 1214 C CA . ILE A 1 158 ? 3.266 3.926 -21.336 1.00 97.56 158 ILE A CA 1
ATOM 1215 C C . ILE A 1 158 ? 3.628 4.905 -22.459 1.00 97.56 158 ILE A C 1
ATOM 1217 O O . ILE A 1 158 ? 3.635 4.512 -23.624 1.00 97.56 158 ILE A O 1
ATOM 1221 N N . ASP A 1 159 ? 3.940 6.159 -22.127 1.00 96.56 159 ASP A N 1
ATOM 1222 C CA . ASP A 1 159 ? 4.264 7.204 -23.108 1.00 96.56 159 ASP A CA 1
ATOM 1223 C C . ASP A 1 159 ? 5.710 7.144 -23.632 1.00 96.56 159 ASP A C 1
ATOM 1225 O O . ASP A 1 159 ? 6.051 7.822 -24.603 1.00 96.56 159 ASP A O 1
ATOM 1229 N N . GLY A 1 160 ? 6.547 6.297 -23.027 1.00 95.62 160 GLY A N 1
ATOM 1230 C CA . GLY A 1 160 ? 7.936 6.089 -23.420 1.00 95.62 160 GLY A CA 1
ATOM 1231 C C . GLY A 1 160 ? 8.933 7.092 -22.850 1.00 95.62 160 GLY A C 1
ATOM 1232 O O . GLY A 1 160 ? 10.109 7.016 -23.196 1.00 95.62 160 GLY A O 1
ATOM 1233 N N . SER A 1 161 ? 8.511 7.983 -21.950 1.00 95.94 161 SER A N 1
ATOM 1234 C CA . SER A 1 161 ? 9.413 8.857 -21.190 1.00 95.94 161 SER A CA 1
ATOM 1235 C C . SER A 1 161 ? 10.295 8.075 -20.217 1.00 95.94 161 SER A C 1
ATOM 1237 O O . SER A 1 161 ? 11.343 8.566 -19.808 1.00 95.94 161 SER A O 1
ATOM 1239 N N . ALA A 1 162 ? 9.873 6.872 -19.830 1.00 95.94 162 ALA A N 1
ATOM 1240 C CA . ALA A 1 162 ? 10.649 5.900 -19.083 1.00 95.94 162 ALA A CA 1
ATOM 1241 C C . ALA A 1 162 ? 10.521 4.509 -19.715 1.00 95.94 162 ALA A C 1
ATOM 1243 O O . ALA A 1 162 ? 9.541 4.173 -20.380 1.00 95.94 162 ALA A O 1
ATOM 1244 N N . ASP A 1 163 ? 11.528 3.678 -19.484 1.00 95.12 163 ASP A N 1
ATOM 1245 C CA . ASP A 1 163 ? 11.559 2.295 -19.948 1.00 95.12 163 ASP A CA 1
ATOM 1246 C C . ASP A 1 163 ? 10.841 1.352 -18.979 1.00 95.12 163 ASP A C 1
ATOM 1248 O O . ASP A 1 163 ? 10.225 0.371 -19.398 1.00 95.12 163 ASP A O 1
ATOM 1252 N N . TRP A 1 164 ? 10.942 1.627 -17.677 1.00 95.31 164 TRP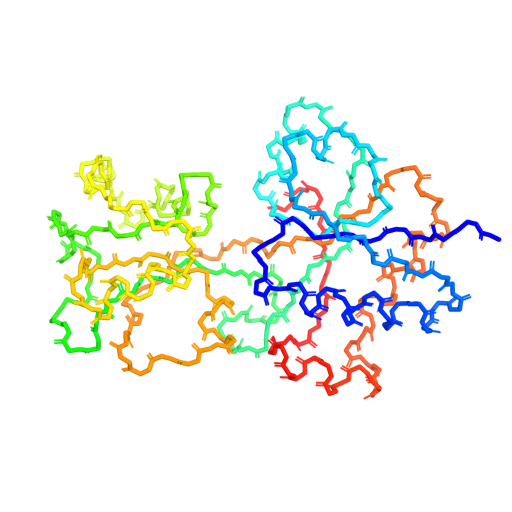 A N 1
ATOM 1253 C CA . TRP A 1 164 ? 10.411 0.754 -16.637 1.00 95.31 164 TRP A CA 1
ATOM 1254 C C . TRP A 1 164 ? 10.187 1.492 -15.315 1.00 95.31 164 TRP A C 1
ATOM 1256 O O . TRP A 1 164 ? 10.755 2.558 -15.073 1.00 95.31 164 TRP A O 1
ATOM 1266 N N . ALA A 1 165 ? 9.366 0.911 -14.443 1.00 95.44 165 ALA A N 1
ATOM 1267 C CA . ALA A 1 165 ? 9.077 1.441 -13.110 1.00 95.44 165 ALA A CA 1
ATOM 1268 C C . ALA A 1 165 ? 8.844 0.312 -12.098 1.00 95.44 165 ALA A C 1
ATOM 1270 O O . ALA A 1 165 ? 8.612 -0.832 -12.486 1.00 95.44 165 ALA A O 1
ATOM 1271 N N . VAL A 1 166 ? 8.860 0.641 -10.804 1.00 94.25 166 VAL A N 1
ATOM 1272 C CA . VAL A 1 166 ? 8.384 -0.251 -9.736 1.00 94.25 166 VAL A CA 1
ATOM 1273 C C . VAL A 1 166 ? 7.128 0.344 -9.131 1.00 94.25 166 VAL A C 1
ATOM 1275 O O . VAL A 1 166 ? 7.103 1.514 -8.747 1.00 94.25 166 VAL A O 1
ATOM 1278 N N . ILE A 1 167 ? 6.067 -0.451 -9.085 1.00 95.19 167 ILE A N 1
ATOM 1279 C CA . ILE A 1 167 ? 4.733 -0.006 -8.706 1.00 95.19 167 ILE A CA 1
ATOM 1280 C C . ILE A 1 167 ? 4.217 -0.857 -7.557 1.00 95.19 167 ILE A C 1
ATOM 1282 O O . ILE A 1 167 ? 4.404 -2.067 -7.532 1.00 95.19 167 ILE A O 1
ATOM 1286 N N . ASP A 1 168 ? 3.537 -0.227 -6.609 1.00 94.25 168 ASP A N 1
ATOM 1287 C CA . ASP A 1 168 ? 2.783 -0.951 -5.597 1.00 94.25 168 ASP A CA 1
ATOM 1288 C C . ASP A 1 168 ? 1.767 -1.896 -6.262 1.00 94.25 168 ASP A C 1
ATOM 1290 O O . ASP A 1 168 ? 0.882 -1.447 -6.991 1.00 94.25 168 ASP A O 1
ATOM 1294 N N . SER A 1 169 ? 1.879 -3.202 -6.009 1.00 95.06 169 SER A N 1
ATOM 1295 C CA . SER A 1 169 ? 0.986 -4.213 -6.596 1.00 95.06 169 SER A CA 1
ATOM 1296 C C . SER A 1 169 ? -0.501 -3.894 -6.393 1.00 95.06 169 SER A C 1
ATOM 1298 O O . SER A 1 169 ? -1.308 -4.136 -7.284 1.00 95.06 169 SER A O 1
ATOM 1300 N N . THR A 1 170 ? -0.866 -3.260 -5.272 1.00 92.56 170 THR A N 1
ATOM 1301 C CA . THR A 1 170 ? -2.261 -2.901 -4.981 1.00 92.56 170 THR A CA 1
ATOM 1302 C C . THR A 1 170 ? -2.782 -1.787 -5.892 1.00 92.56 170 THR A C 1
ATOM 1304 O O . THR A 1 170 ? -3.972 -1.746 -6.195 1.00 92.56 170 THR A O 1
ATOM 1307 N N . VAL A 1 171 ? -1.902 -0.917 -6.404 1.00 91.62 171 VAL A N 1
ATOM 1308 C CA . VAL A 1 171 ? -2.259 0.107 -7.400 1.00 91.62 171 VAL A CA 1
ATOM 1309 C C . VAL A 1 171 ? -2.604 -0.544 -8.739 1.00 91.62 171 VAL A C 1
ATOM 1311 O O . VAL A 1 171 ? -3.569 -0.128 -9.382 1.00 91.62 171 VAL A O 1
ATOM 1314 N N . LEU A 1 172 ? -1.850 -1.569 -9.149 1.00 91.50 172 LEU A N 1
ATOM 1315 C CA . LEU A 1 172 ? -2.125 -2.317 -10.381 1.00 91.50 172 LEU A CA 1
ATOM 1316 C C . LEU A 1 172 ? -3.396 -3.165 -10.259 1.00 91.50 172 LEU A C 1
ATOM 1318 O O . LEU A 1 172 ? -4.175 -3.238 -11.208 1.00 91.50 172 LEU A O 1
ATOM 1322 N N . ASP A 1 173 ? -3.654 -3.732 -9.082 1.00 89.75 173 ASP A N 1
ATOM 1323 C CA . ASP A 1 173 ? -4.883 -4.479 -8.809 1.00 89.75 173 ASP A CA 1
ATOM 1324 C C . ASP A 1 173 ? -6.134 -3.594 -8.865 1.00 89.75 173 ASP A C 1
ATOM 1326 O O . ASP A 1 173 ? -7.194 -4.039 -9.302 1.00 89.75 173 ASP A O 1
ATOM 1330 N N . MET A 1 174 ? -6.041 -2.335 -8.428 1.00 84.00 174 MET A N 1
ATOM 1331 C CA . MET A 1 174 ? -7.160 -1.389 -8.510 1.00 84.00 174 MET A CA 1
ATOM 1332 C C . MET A 1 174 ? -7.439 -0.937 -9.943 1.00 84.00 174 MET A C 1
ATOM 1334 O O . MET A 1 174 ? -8.555 -0.512 -10.252 1.00 84.00 174 MET A O 1
ATOM 1338 N N . GLN A 1 175 ? -6.427 -0.959 -10.811 1.00 81.12 175 GLN A N 1
ATOM 1339 C CA . GLN A 1 175 ? -6.508 -0.361 -12.133 1.00 81.12 175 GLN A CA 1
ATOM 1340 C C . GLN A 1 175 ? -5.743 -1.193 -13.164 1.00 81.12 175 GLN A C 1
ATOM 1342 O O . GLN A 1 175 ? -4.540 -1.021 -13.349 1.00 81.12 175 GLN A O 1
ATOM 1347 N N . ALA A 1 176 ? -6.470 -2.035 -13.904 1.00 82.88 176 ALA A N 1
ATOM 1348 C CA . ALA A 1 176 ? -5.903 -2.774 -15.026 1.00 82.88 176 ALA A CA 1
ATOM 1349 C C . ALA A 1 176 ? -5.275 -1.821 -16.062 1.00 82.88 176 ALA A C 1
ATOM 1351 O O . ALA A 1 176 ? -5.826 -0.757 -16.378 1.00 82.88 176 ALA A O 1
ATOM 1352 N N . ARG A 1 177 ? -4.110 -2.215 -16.580 1.00 91.31 177 ARG A N 1
ATOM 1353 C CA . ARG A 1 177 ? -3.322 -1.467 -17.566 1.00 91.31 177 ARG A CA 1
ATOM 1354 C C . ARG A 1 177 ? -2.766 -2.421 -18.624 1.00 91.31 177 ARG A C 1
ATOM 1356 O O . ARG A 1 177 ? -1.663 -2.932 -18.441 1.00 91.31 177 ARG A O 1
ATOM 1363 N N . PRO A 1 178 ? -3.525 -2.727 -19.692 1.00 94.88 178 PRO A N 1
ATOM 1364 C CA . PRO A 1 178 ? -3.066 -3.632 -20.749 1.00 94.88 178 PRO A CA 1
ATOM 1365 C C . PRO A 1 178 ? -1.841 -3.112 -21.520 1.00 94.88 178 PRO A C 1
ATOM 1367 O O . PRO A 1 178 ? -1.201 -3.877 -22.232 1.00 94.88 178 PRO A O 1
ATOM 1370 N N . GLU A 1 179 ? -1.516 -1.827 -21.393 1.00 97.50 179 GLU A N 1
ATOM 1371 C CA . GLU A 1 179 ? -0.379 -1.164 -22.036 1.00 97.50 179 GLU A CA 1
ATOM 1372 C C . GLU A 1 179 ? 0.964 -1.495 -21.372 1.00 97.50 179 GLU A C 1
ATOM 1374 O O . GLU A 1 179 ? 2.021 -1.209 -21.937 1.00 97.50 179 GLU A O 1
ATOM 1379 N N . ILE A 1 180 ? 0.941 -2.099 -20.183 1.00 97.81 180 ILE A N 1
ATOM 1380 C CA . ILE A 1 180 ? 2.129 -2.522 -19.442 1.00 97.81 180 ILE A CA 1
ATOM 1381 C C . ILE A 1 180 ? 2.050 -4.004 -19.092 1.00 97.81 180 ILE A C 1
ATOM 1383 O O . ILE A 1 180 ? 0.992 -4.631 -19.125 1.00 97.81 180 ILE A O 1
ATOM 1387 N N . ARG A 1 181 ? 3.185 -4.564 -18.688 1.00 97.31 181 ARG A N 1
ATOM 1388 C CA . ARG A 1 181 ? 3.247 -5.890 -18.078 1.00 97.31 181 ARG A CA 1
ATOM 1389 C C . ARG A 1 181 ? 4.253 -5.922 -16.941 1.00 97.31 181 ARG A C 1
ATOM 1391 O O . ARG A 1 181 ? 5.278 -5.245 -16.989 1.00 97.31 181 ARG A O 1
ATOM 1398 N N . VAL A 1 182 ? 3.967 -6.754 -15.946 1.00 96.75 182 VAL A N 1
ATOM 1399 C CA . VAL A 1 182 ? 4.887 -7.052 -14.845 1.00 96.75 182 VAL A CA 1
ATOM 1400 C C . VAL A 1 182 ? 5.905 -8.086 -15.325 1.00 96.75 182 VAL A C 1
ATOM 1402 O O . VAL A 1 182 ? 5.522 -9.110 -15.891 1.00 96.75 182 VAL A O 1
ATOM 1405 N N . ILE A 1 183 ? 7.198 -7.829 -15.123 1.00 95.50 183 ILE A N 1
ATOM 1406 C CA . ILE A 1 183 ? 8.275 -8.769 -15.492 1.00 95.50 183 ILE A CA 1
ATOM 1407 C C . ILE A 1 183 ? 8.806 -9.545 -14.288 1.00 95.50 183 ILE A C 1
ATOM 1409 O O . ILE A 1 183 ? 9.336 -10.641 -14.433 1.00 95.50 183 ILE A O 1
ATOM 1413 N N . THR A 1 184 ? 8.685 -8.959 -13.098 1.00 94.00 184 THR A N 1
ATOM 1414 C CA . THR A 1 184 ? 8.994 -9.584 -11.814 1.00 94.00 184 THR A CA 1
ATOM 1415 C C . THR A 1 184 ? 8.367 -8.771 -10.686 1.00 94.00 184 THR A C 1
ATOM 1417 O O . THR A 1 184 ? 7.957 -7.626 -10.891 1.00 94.00 184 THR A O 1
ATOM 1420 N N . SER A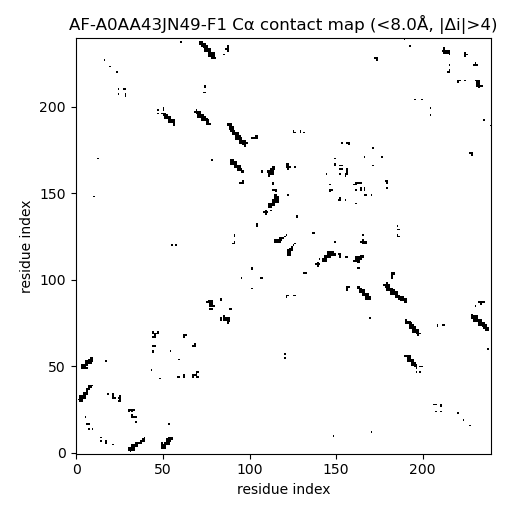 1 185 ? 8.357 -9.336 -9.486 1.00 94.81 185 SER A N 1
ATOM 1421 C CA . SER A 1 185 ? 7.856 -8.688 -8.279 1.00 94.81 185 SER A CA 1
ATOM 1422 C C . SER A 1 185 ? 8.898 -8.760 -7.170 1.00 94.81 185 SER A C 1
ATOM 1424 O O . SER A 1 185 ? 9.546 -9.786 -6.964 1.00 94.81 185 SER A O 1
ATOM 1426 N N . VAL A 1 186 ? 9.034 -7.668 -6.428 1.00 92.19 186 VAL A N 1
ATOM 1427 C CA . VAL A 1 186 ? 9.897 -7.553 -5.254 1.00 92.19 186 VAL A CA 1
ATOM 1428 C C . VAL A 1 186 ? 9.052 -7.730 -3.994 1.00 92.19 186 VAL A C 1
ATOM 1430 O O . VAL A 1 186 ? 8.022 -7.074 -3.844 1.00 92.19 186 VAL A O 1
ATOM 1433 N N . GLY A 1 187 ? 9.483 -8.601 -3.080 1.00 92.06 187 GLY A N 1
ATOM 1434 C CA . GLY A 1 187 ? 8.773 -8.903 -1.835 1.00 92.06 187 GLY A CA 1
ATOM 1435 C C . GLY A 1 187 ? 8.566 -10.407 -1.620 1.00 92.06 187 GLY A C 1
ATOM 1436 O O . GLY A 1 187 ? 9.320 -11.205 -2.179 1.00 92.06 187 GLY A O 1
ATOM 1437 N N . PRO A 1 188 ? 7.559 -10.811 -0.822 1.00 94.12 188 PRO A N 1
ATOM 1438 C CA . PRO A 1 188 ? 6.533 -9.965 -0.199 1.00 94.12 188 PRO A CA 1
ATOM 1439 C C . PRO A 1 188 ? 7.075 -9.061 0.918 1.00 94.12 188 PRO A C 1
ATOM 1441 O O . PRO A 1 188 ? 8.074 -9.388 1.553 1.00 94.12 188 PRO A O 1
ATOM 1444 N N . TYR A 1 189 ? 6.367 -7.966 1.192 1.00 94.75 189 TYR A N 1
ATOM 1445 C CA . TYR A 1 189 ? 6.526 -7.137 2.395 1.00 94.75 189 TYR A CA 1
ATOM 1446 C C . TYR A 1 189 ? 5.177 -6.966 3.107 1.00 94.75 189 TYR A C 1
ATOM 1448 O O . TYR A 1 189 ? 4.151 -7.138 2.449 1.00 94.75 189 TYR A O 1
ATOM 1456 N N . PRO A 1 190 ? 5.142 -6.621 4.408 1.00 95.75 190 PRO A N 1
ATOM 1457 C CA . PRO A 1 190 ? 3.890 -6.365 5.122 1.00 95.75 190 PRO A CA 1
ATOM 1458 C C . PRO A 1 190 ? 3.082 -5.227 4.489 1.00 95.75 190 PRO A C 1
ATOM 1460 O O . PRO A 1 190 ? 3.631 -4.171 4.170 1.00 95.75 190 PRO A O 1
ATOM 1463 N N . SER A 1 191 ? 1.779 -5.439 4.309 1.00 95.88 191 SER A N 1
ATOM 1464 C CA . SER A 1 191 ? 0.851 -4.421 3.810 1.00 95.88 191 SER A CA 1
ATOM 1465 C C . SER A 1 191 ? 0.834 -3.184 4.719 1.00 95.88 191 SER A C 1
ATOM 1467 O O . SER A 1 191 ? 1.000 -3.325 5.932 1.00 95.88 191 SER A O 1
ATOM 1469 N N . PRO A 1 192 ? 0.565 -1.977 4.183 1.00 94.50 192 PRO A N 1
ATOM 1470 C CA . PRO A 1 192 ? 0.451 -0.770 4.997 1.00 94.50 192 PRO A CA 1
ATOM 1471 C C . PRO A 1 192 ? -0.594 -0.938 6.117 1.00 94.50 192 PRO A C 1
ATOM 1473 O O . PRO A 1 192 ? -1.768 -1.183 5.808 1.00 94.50 192 PRO A O 1
ATOM 1476 N N . PRO A 1 193 ? -0.202 -0.842 7.401 1.00 96.31 193 PRO A N 1
ATOM 1477 C CA . PRO A 1 193 ? -1.108 -1.108 8.506 1.00 96.31 193 PRO A CA 1
ATOM 1478 C C . PRO A 1 193 ? -2.035 0.074 8.796 1.00 96.31 193 PRO A C 1
ATOM 1480 O O . PRO A 1 193 ? -1.701 1.246 8.594 1.00 96.31 193 PRO A O 1
ATOM 1483 N N . ILE A 1 194 ? -3.190 -0.254 9.363 1.00 96.69 194 ILE A N 1
ATOM 1484 C CA . ILE A 1 194 ? -3.967 0.665 10.182 1.00 96.69 194 ILE A CA 1
ATOM 1485 C C . ILE A 1 194 ? -3.296 0.711 11.551 1.00 96.69 194 ILE A C 1
ATOM 1487 O O . ILE A 1 194 ? -3.146 -0.303 12.240 1.00 96.69 194 ILE A O 1
ATOM 1491 N N . LEU A 1 195 ? -2.893 1.913 11.924 1.00 95.69 195 LEU A N 1
ATOM 1492 C CA . LEU A 1 195 ? -2.302 2.259 13.197 1.00 95.69 195 LEU A CA 1
ATOM 1493 C C . LEU A 1 195 ? -3.364 2.868 14.107 1.00 95.69 195 LEU A C 1
ATOM 1495 O O . LEU A 1 195 ? -4.235 3.608 13.651 1.00 95.69 195 LEU A O 1
ATOM 1499 N N . MET A 1 196 ? -3.255 2.599 15.402 1.00 95.44 196 MET A N 1
ATOM 1500 C CA . MET A 1 196 ? -4.113 3.173 16.430 1.00 95.44 196 MET A CA 1
ATOM 1501 C C . MET A 1 196 ? -3.279 3.890 17.483 1.00 95.44 196 MET A C 1
ATOM 1503 O O . MET A 1 196 ? -2.249 3.367 17.920 1.00 95.44 196 MET A O 1
ATOM 1507 N N . SER A 1 197 ? -3.719 5.078 17.898 1.00 94.50 197 SER A N 1
ATOM 1508 C CA . SER A 1 197 ? -3.058 5.822 18.967 1.00 94.50 197 SER A CA 1
ATOM 1509 C C . SER A 1 197 ? -3.049 5.000 20.255 1.00 94.50 197 SER A C 1
ATOM 1511 O O . SER A 1 197 ? -4.059 4.422 20.666 1.00 94.50 197 SER A O 1
ATOM 1513 N N . ARG A 1 198 ? -1.904 4.964 20.938 1.00 93.31 198 ARG A N 1
ATOM 1514 C CA . ARG A 1 198 ? -1.766 4.347 22.265 1.00 93.31 198 ARG A CA 1
ATOM 1515 C C . ARG A 1 198 ? -2.493 5.126 23.361 1.00 93.31 198 ARG A C 1
ATOM 1517 O O . ARG A 1 198 ? -2.604 4.620 24.471 1.00 93.31 198 ARG A O 1
ATOM 1524 N N . LEU A 1 199 ? -2.986 6.331 23.063 1.00 91.94 199 LEU A N 1
ATOM 1525 C CA . LEU A 1 199 ? -3.840 7.102 23.968 1.00 91.94 199 LEU A CA 1
ATOM 1526 C C . LEU A 1 199 ? -5.300 6.620 23.948 1.00 91.94 199 LEU A C 1
ATOM 1528 O O . LEU A 1 199 ? -6.062 6.948 24.859 1.00 91.94 199 LEU A O 1
ATOM 1532 N N . CYS A 1 200 ? -5.704 5.828 22.947 1.00 92.56 200 CYS A N 1
ATOM 1533 C CA . CYS A 1 200 ? -7.017 5.198 22.942 1.00 92.56 200 CYS A CA 1
ATOM 1534 C C . CYS A 1 200 ? -7.120 4.135 24.048 1.00 92.56 200 CYS A C 1
ATOM 1536 O O . CYS A 1 200 ? -6.175 3.400 24.326 1.00 92.56 200 CYS A O 1
ATOM 1538 N N . THR A 1 201 ? -8.301 4.008 24.657 1.00 92.94 201 THR A N 1
ATOM 1539 C CA . THR A 1 201 ? -8.524 3.036 25.736 1.00 92.94 201 THR A CA 1
ATOM 1540 C C . THR A 1 201 ? -8.502 1.594 25.221 1.00 92.94 201 THR A C 1
ATOM 1542 O O . THR A 1 201 ? -8.942 1.312 24.103 1.00 92.94 201 THR A O 1
ATOM 1545 N N . ASP A 1 202 ? -8.066 0.653 26.063 1.00 93.06 202 ASP A N 1
ATOM 1546 C CA . ASP A 1 202 ? -8.046 -0.776 25.718 1.00 93.06 202 ASP A CA 1
ATOM 1547 C C . ASP A 1 202 ? -9.404 -1.324 25.250 1.00 93.06 202 ASP A C 1
ATOM 1549 O O . ASP A 1 202 ? -9.431 -2.019 24.232 1.00 93.06 202 ASP A O 1
ATOM 1553 N N . PRO A 1 203 ? -10.549 -0.993 25.888 1.00 94.75 203 PRO A N 1
ATOM 1554 C CA . PRO A 1 203 ? -11.848 -1.445 25.400 1.00 94.75 203 PRO A CA 1
ATOM 1555 C C . PRO A 1 203 ? -12.181 -0.938 23.994 1.00 94.75 203 PRO A C 1
ATOM 1557 O O . PRO A 1 203 ? -12.777 -1.673 23.208 1.00 94.75 203 PRO A O 1
ATOM 1560 N N . LEU A 1 204 ? -11.809 0.304 23.660 1.00 93.56 204 LEU A N 1
ATOM 1561 C CA . LEU A 1 204 ? -12.039 0.841 22.321 1.00 93.56 204 LEU A CA 1
ATOM 1562 C C . LEU A 1 204 ? -11.155 0.132 21.293 1.00 93.56 204 LEU A C 1
ATOM 1564 O O . LEU A 1 204 ? -11.649 -0.288 20.248 1.00 93.56 204 LEU A O 1
ATOM 1568 N N . ARG A 1 205 ? -9.871 -0.039 21.616 1.00 94.19 205 ARG A N 1
ATOM 1569 C CA . ARG A 1 205 ? -8.904 -0.728 20.761 1.00 94.19 205 ARG A CA 1
ATOM 1570 C C . ARG A 1 205 ? -9.341 -2.150 20.441 1.00 94.19 205 ARG A C 1
ATOM 1572 O O . ARG A 1 205 ? -9.444 -2.497 19.272 1.00 94.19 205 ARG A O 1
ATOM 1579 N N . LEU A 1 206 ? -9.681 -2.938 21.460 1.00 95.00 206 LEU A N 1
ATOM 1580 C CA . LEU A 1 206 ? -10.120 -4.323 21.277 1.00 95.00 206 LEU A CA 1
ATOM 1581 C C . LEU A 1 206 ? -11.367 -4.418 20.391 1.00 95.00 206 LEU A C 1
ATOM 1583 O O . LEU A 1 206 ? -11.386 -5.220 19.461 1.00 95.00 206 LEU A O 1
ATOM 1587 N N . ARG A 1 207 ? -12.374 -3.567 20.629 1.00 95.88 207 ARG A N 1
ATOM 1588 C CA . ARG A 1 207 ? -13.598 -3.539 19.812 1.00 95.88 207 ARG A CA 1
ATOM 1589 C C . ARG A 1 207 ? -13.313 -3.167 18.359 1.00 95.88 207 ARG A C 1
ATOM 1591 O O . ARG A 1 207 ? -13.864 -3.785 17.456 1.00 95.88 207 ARG A O 1
ATOM 1598 N N . LEU A 1 208 ? -12.472 -2.162 18.124 1.00 95.88 208 LEU A N 1
ATOM 1599 C CA . LEU A 1 208 ? -12.157 -1.703 16.774 1.00 95.88 208 LEU A CA 1
ATOM 1600 C C . LEU A 1 208 ? -11.345 -2.745 15.997 1.00 95.88 208 LEU A C 1
ATOM 1602 O O . LEU A 1 208 ? -11.684 -3.055 14.857 1.00 95.88 208 LEU A O 1
ATOM 1606 N N . THR A 1 209 ? -10.325 -3.330 16.627 1.00 96.31 209 THR A N 1
ATOM 1607 C CA . THR A 1 209 ? -9.542 -4.426 16.046 1.00 96.31 209 THR A CA 1
ATOM 1608 C C . THR A 1 209 ? -10.424 -5.636 15.730 1.00 96.31 209 THR A C 1
ATOM 1610 O O . THR A 1 209 ? -10.299 -6.220 14.657 1.00 96.31 209 THR A O 1
ATOM 1613 N N . GLU A 1 210 ? -11.354 -5.997 16.621 1.00 96.88 210 GLU A N 1
ATOM 1614 C CA . GLU A 1 210 ? -12.301 -7.093 16.383 1.00 96.88 210 GLU A CA 1
ATOM 1615 C C . GLU A 1 210 ? -13.200 -6.825 15.169 1.00 96.88 210 GLU A C 1
ATOM 1617 O O . GLU A 1 210 ? -13.367 -7.716 14.333 1.00 96.88 210 GLU A O 1
ATOM 1622 N N . VAL A 1 211 ? -13.732 -5.604 15.035 1.00 97.00 211 VAL A N 1
ATOM 1623 C CA . VAL A 1 211 ? -14.541 -5.212 13.870 1.00 97.00 211 VAL A CA 1
ATOM 1624 C C . VAL A 1 211 ? -13.724 -5.290 12.582 1.00 97.00 211 VAL A C 1
ATOM 1626 O O . VAL A 1 211 ? -14.194 -5.883 11.616 1.00 97.00 211 VAL A O 1
ATOM 1629 N N . LEU A 1 212 ? -12.492 -4.770 12.565 1.00 96.75 212 LEU A N 1
ATOM 1630 C CA . LEU A 1 212 ? -11.615 -4.860 11.392 1.00 96.75 212 LEU A CA 1
ATOM 1631 C C . LEU A 1 212 ? -11.364 -6.319 10.986 1.00 96.75 212 LEU A C 1
ATOM 1633 O O . LEU A 1 212 ? -11.565 -6.683 9.829 1.00 96.75 212 LEU A O 1
ATOM 1637 N N . HIS A 1 213 ? -10.996 -7.180 11.937 1.00 96.81 213 HIS A N 1
ATOM 1638 C CA . HIS A 1 213 ? -10.708 -8.588 11.650 1.00 96.81 213 HIS A CA 1
ATOM 1639 C C . HIS A 1 213 ? -11.939 -9.381 11.195 1.00 96.81 213 HIS A C 1
ATOM 1641 O O . HIS A 1 213 ? -11.811 -10.322 10.409 1.00 96.81 213 HIS A O 1
ATOM 1647 N N . ARG A 1 214 ? -13.142 -9.011 11.649 1.00 96.06 214 ARG A N 1
ATOM 1648 C CA . ARG A 1 214 ? -14.401 -9.665 11.255 1.00 96.06 214 ARG A CA 1
ATOM 1649 C C . ARG A 1 214 ? -15.102 -9.021 10.067 1.00 96.06 214 ARG A C 1
ATOM 1651 O O . ARG A 1 214 ? -16.107 -9.560 9.619 1.00 96.06 214 ARG A O 1
ATOM 1658 N N . LEU A 1 215 ? -14.552 -7.945 9.513 1.00 95.19 215 LEU A N 1
ATOM 1659 C CA . LEU A 1 215 ? -15.155 -7.189 8.417 1.00 95.19 215 LEU A CA 1
ATOM 1660 C C . LEU A 1 215 ? -15.496 -8.073 7.199 1.00 95.19 215 LEU A C 1
ATOM 1662 O O . LEU A 1 215 ? -16.510 -7.870 6.548 1.00 95.19 215 LEU A O 1
ATOM 1666 N N . HIS A 1 216 ? -14.703 -9.113 6.929 1.00 95.75 216 HIS A N 1
ATOM 1667 C CA . HIS A 1 216 ? -14.950 -10.078 5.847 1.00 95.75 216 HIS A CA 1
ATOM 1668 C C . HIS A 1 216 ? -16.169 -10.996 6.060 1.00 95.75 216 HIS A C 1
ATOM 1670 O O . HIS A 1 216 ? -16.674 -11.573 5.098 1.00 95.75 216 HIS A O 1
ATOM 1676 N N . ALA A 1 217 ? -16.619 -11.168 7.305 1.00 96.00 217 ALA A N 1
ATOM 1677 C CA . ALA A 1 217 ? -17.775 -11.988 7.662 1.00 96.00 217 ALA A CA 1
ATOM 1678 C C . ALA A 1 217 ? -19.092 -11.193 7.644 1.00 96.00 217 ALA A C 1
ATOM 1680 O O . ALA A 1 217 ? -20.163 -11.783 7.771 1.00 96.00 217 ALA A O 1
ATOM 1681 N N . ASP A 1 218 ? -19.019 -9.870 7.493 1.00 95.75 218 ASP A N 1
ATOM 1682 C CA . ASP A 1 218 ? -20.178 -8.994 7.405 1.00 95.75 218 ASP A CA 1
ATOM 1683 C C . ASP A 1 218 ? -20.635 -8.852 5.946 1.00 95.75 218 ASP A C 1
ATOM 1685 O O . ASP A 1 218 ? -19.927 -8.319 5.087 1.00 95.75 218 ASP A O 1
ATOM 1689 N N . GLU A 1 219 ? -21.852 -9.312 5.653 1.00 94.44 219 GLU A N 1
ATOM 1690 C CA . GLU A 1 219 ? -22.432 -9.230 4.311 1.00 94.44 219 GLU A CA 1
ATOM 1691 C C . GLU A 1 219 ? -22.572 -7.784 3.814 1.00 94.44 219 GLU A C 1
ATOM 1693 O O . GLU A 1 219 ? -22.449 -7.537 2.611 1.00 94.44 219 GLU A O 1
ATOM 16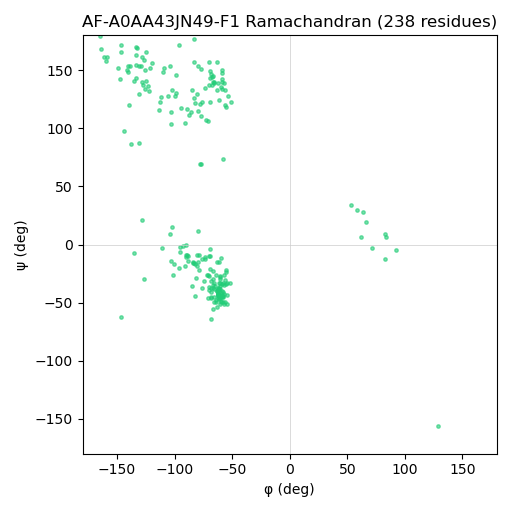98 N N . THR A 1 220 ? -22.762 -6.821 4.721 1.00 93.50 220 THR A N 1
ATOM 1699 C CA . THR A 1 220 ? -22.880 -5.395 4.382 1.00 93.50 220 THR A CA 1
ATOM 1700 C C . THR A 1 220 ? -21.546 -4.790 3.938 1.00 93.50 220 THR A C 1
ATOM 1702 O O . THR A 1 220 ? -21.528 -3.872 3.115 1.00 93.50 220 THR A O 1
ATOM 1705 N N . ALA A 1 221 ? -20.419 -5.351 4.391 1.00 93.62 221 ALA A N 1
ATOM 1706 C CA . ALA A 1 221 ? -19.074 -4.930 4.000 1.00 93.62 221 ALA A CA 1
ATOM 1707 C C . ALA A 1 221 ? -18.618 -5.540 2.663 1.00 93.62 221 ALA A C 1
ATOM 1709 O O . ALA A 1 221 ? -17.682 -5.045 2.031 1.00 93.62 221 ALA A O 1
ATOM 1710 N N . ARG A 1 222 ? -19.277 -6.600 2.183 1.00 93.06 222 ARG A N 1
ATOM 1711 C CA . ARG A 1 222 ? -18.860 -7.344 0.984 1.00 93.06 222 ARG A CA 1
ATOM 1712 C C . ARG A 1 222 ? -18.813 -6.506 -0.305 1.00 93.06 222 ARG A C 1
ATOM 1714 O O . ARG A 1 222 ? -17.834 -6.636 -1.042 1.00 93.06 222 ARG A O 1
ATOM 1721 N N . PRO A 1 223 ? -19.792 -5.627 -0.611 1.00 92.19 223 PRO A N 1
ATOM 1722 C CA . PRO A 1 223 ? -19.717 -4.766 -1.794 1.00 92.19 223 PRO A CA 1
ATOM 1723 C C . PRO A 1 223 ? -18.526 -3.803 -1.740 1.00 92.19 223 PRO A C 1
ATOM 1725 O O . PRO A 1 223 ? -17.883 -3.547 -2.757 1.00 92.19 223 PRO A O 1
ATOM 1728 N N . PHE A 1 224 ? -18.227 -3.296 -0.543 1.00 90.56 224 PHE A N 1
ATOM 1729 C CA . PHE A 1 224 ? -17.073 -2.450 -0.266 1.00 90.56 224 PHE A CA 1
ATOM 1730 C C . PHE A 1 224 ? -15.761 -3.205 -0.518 1.00 90.56 224 PHE A C 1
ATOM 1732 O O . PHE A 1 224 ? -14.946 -2.757 -1.318 1.00 90.56 224 PHE A O 1
ATOM 1739 N N . LEU A 1 225 ? -15.591 -4.373 0.098 1.00 93.81 225 LEU A N 1
ATOM 1740 C CA . LEU A 1 225 ? -14.408 -5.222 -0.048 1.00 93.81 225 LEU A CA 1
ATOM 1741 C C . LEU A 1 225 ? -14.127 -5.597 -1.508 1.00 93.81 225 LEU A C 1
ATOM 1743 O O . LEU A 1 225 ? -13.022 -5.382 -2.010 1.00 93.81 225 LEU A O 1
ATOM 1747 N N . ASN A 1 226 ? -15.156 -6.075 -2.214 1.00 93.50 226 ASN A N 1
ATOM 1748 C CA . ASN A 1 226 ? -15.051 -6.479 -3.616 1.00 93.50 226 ASN A CA 1
ATOM 1749 C C . ASN A 1 226 ? -14.646 -5.316 -4.524 1.00 93.50 226 ASN A C 1
ATOM 1751 O O . ASN A 1 226 ? -13.849 -5.500 -5.438 1.00 93.50 226 ASN A O 1
ATOM 1755 N N . ARG A 1 227 ? -15.177 -4.111 -4.278 1.00 91.31 227 ARG A N 1
ATOM 1756 C CA . ARG A 1 227 ? -14.845 -2.920 -5.070 1.00 91.31 227 ARG A CA 1
ATOM 1757 C C . ARG A 1 227 ? -13.355 -2.578 -5.012 1.00 91.31 227 ARG A C 1
ATOM 1759 O O . ARG A 1 227 ? -12.826 -2.053 -5.987 1.00 91.31 227 ARG A O 1
ATOM 1766 N N . TRP A 1 228 ? -12.709 -2.842 -3.880 1.00 91.38 228 TRP A N 1
ATOM 1767 C CA . TRP A 1 228 ? -11.314 -2.476 -3.623 1.00 91.38 228 TRP A CA 1
ATOM 1768 C C . TRP A 1 228 ? -10.345 -3.657 -3.711 1.00 91.38 228 TRP A C 1
ATOM 1770 O O . TRP A 1 228 ? -9.179 -3.503 -3.360 1.00 91.38 228 TRP A O 1
ATOM 1780 N N . ASN A 1 229 ? -10.808 -4.824 -4.173 1.00 94.44 229 ASN A N 1
ATOM 1781 C CA . ASN A 1 229 ? -10.025 -6.062 -4.216 1.00 94.44 229 ASN A CA 1
ATOM 1782 C C . ASN A 1 229 ? -9.406 -6.437 -2.857 1.00 94.44 229 ASN A C 1
ATOM 1784 O O . ASN A 1 229 ? -8.323 -7.017 -2.795 1.00 94.44 229 ASN A O 1
ATOM 1788 N N . VAL A 1 230 ? -10.103 -6.135 -1.759 1.00 95.81 230 VAL A N 1
ATOM 1789 C CA . VAL A 1 230 ? -9.702 -6.513 -0.399 1.00 95.81 230 VAL A CA 1
ATOM 1790 C C . VAL A 1 230 ? -10.497 -7.753 0.007 1.00 95.81 230 VAL A C 1
ATOM 1792 O O . VAL A 1 230 ? -11.718 -7.765 -0.093 1.00 95.81 230 VAL A O 1
ATOM 1795 N N . ALA A 1 231 ? -9.825 -8.805 0.467 1.00 96.88 231 ALA A N 1
ATOM 1796 C CA . ALA A 1 231 ? -10.467 -10.009 0.992 1.00 96.88 231 ALA A CA 1
ATOM 1797 C C . ALA A 1 231 ? -10.884 -9.839 2.456 1.00 96.88 231 ALA A C 1
ATOM 1799 O O . ALA A 1 231 ? -11.968 -10.253 2.860 1.00 96.88 231 ALA A O 1
ATOM 1800 N N . SER A 1 232 ? -9.992 -9.268 3.263 1.00 97.44 232 SER A N 1
ATOM 1801 C CA . SER A 1 232 ? -10.163 -9.106 4.705 1.00 97.44 232 SER A CA 1
ATOM 1802 C C . SER A 1 232 ? -9.148 -8.104 5.258 1.00 97.44 232 SER A C 1
ATOM 1804 O O . SER A 1 232 ? -8.315 -7.571 4.525 1.00 97.44 232 SER A O 1
ATOM 1806 N N . PHE A 1 233 ? -9.205 -7.853 6.564 1.00 97.69 233 PHE A N 1
ATOM 1807 C CA . PHE A 1 233 ? -8.118 -7.221 7.302 1.00 97.69 233 PHE A CA 1
ATOM 1808 C C . PHE A 1 233 ? -7.546 -8.251 8.273 1.00 97.69 233 PHE A C 1
ATOM 1810 O O . PHE A 1 233 ? -8.278 -8.832 9.075 1.00 97.69 233 PHE A O 1
ATOM 1817 N N . GLY A 1 234 ? -6.251 -8.516 8.145 1.00 95.88 234 GLY A N 1
ATOM 1818 C CA . GLY A 1 234 ? -5.515 -9.459 8.975 1.00 95.88 234 GLY A CA 1
ATOM 1819 C C . GLY A 1 234 ? -4.805 -8.761 10.128 1.00 95.88 234 GLY A C 1
ATOM 1820 O O . GLY A 1 234 ? -4.732 -7.533 10.175 1.00 95.88 234 GLY A O 1
ATOM 1821 N N . GLN A 1 235 ? -4.248 -9.569 11.027 1.00 94.62 235 GLN A N 1
ATOM 1822 C CA . GLN A 1 235 ? -3.407 -9.084 12.116 1.00 94.62 235 GLN A CA 1
ATOM 1823 C C . GLN A 1 235 ? -2.190 -8.327 11.566 1.00 94.62 235 GLN A C 1
ATOM 1825 O O . GLN A 1 235 ? -1.586 -8.756 10.585 1.00 94.62 235 GLN A O 1
ATOM 1830 N N . ALA A 1 236 ? -1.841 -7.228 12.233 1.00 95.31 236 ALA A N 1
ATOM 1831 C CA . ALA A 1 236 ? -0.592 -6.502 12.046 1.00 95.31 236 ALA A CA 1
ATOM 1832 C C . ALA A 1 236 ? -0.004 -6.156 13.420 1.00 95.31 236 ALA A C 1
ATOM 1834 O O . ALA A 1 236 ? -0.752 -5.810 14.338 1.00 95.31 236 ALA A O 1
ATOM 1835 N N . ASP A 1 237 ? 1.312 -6.260 13.555 1.00 93.12 237 ASP A N 1
ATOM 1836 C CA . ASP A 1 237 ? 2.072 -5.999 14.777 1.00 93.12 237 ASP A CA 1
ATOM 1837 C C . ASP A 1 237 ? 3.232 -5.040 14.475 1.00 93.12 237 ASP A C 1
ATOM 1839 O O . ASP A 1 237 ? 3.747 -4.989 13.362 1.00 93.12 237 ASP A O 1
ATOM 1843 N N . ASP A 1 238 ? 3.675 -4.283 15.477 1.00 93.00 238 ASP A N 1
ATOM 1844 C CA . ASP A 1 238 ? 4.811 -3.361 15.349 1.00 93.00 238 ASP A CA 1
ATOM 1845 C C . ASP A 1 238 ? 6.135 -4.066 14.982 1.00 93.00 238 ASP A C 1
ATOM 1847 O O . ASP A 1 238 ? 7.105 -3.403 14.614 1.00 93.00 238 ASP A O 1
ATOM 1851 N N . ARG A 1 239 ? 6.196 -5.396 15.131 1.00 88.75 239 ARG A N 1
ATOM 1852 C CA . ARG A 1 239 ? 7.355 -6.240 14.804 1.00 88.75 239 ARG A CA 1
ATOM 1853 C C . ARG A 1 239 ? 7.391 -6.744 13.358 1.00 88.75 239 ARG A C 1
ATOM 1855 O O . ARG A 1 239 ? 8.432 -7.290 12.988 1.00 88.75 239 ARG A O 1
ATOM 1862 N N . ASP A 1 240 ? 6.289 -6.638 12.613 1.00 82.75 240 ASP A N 1
ATOM 1863 C CA . ASP A 1 240 ? 6.192 -7.095 11.214 1.00 82.75 240 ASP A CA 1
ATOM 1864 C C . ASP A 1 240 ? 7.015 -6.202 10.266 1.00 82.75 240 ASP A C 1
ATOM 1866 O O . ASP A 1 240 ? 7.712 -6.767 9.388 1.00 82.75 240 ASP A O 1
#